Protein AF-A0A7W0G696-F1 (afdb_monomer_lite)

Structure (mmCIF, N/CA/C/O backbone):
data_AF-A0A7W0G696-F1
#
_entry.id   AF-A0A7W0G696-F1
#
loop_
_atom_site.group_PDB
_atom_site.id
_atom_site.type_symbol
_atom_site.label_atom_id
_atom_site.label_alt_id
_atom_site.label_comp_id
_atom_site.label_asym_id
_atom_site.label_entity_id
_atom_site.label_seq_id
_atom_site.pdbx_PDB_ins_code
_atom_site.Cartn_x
_atom_site.Cartn_y
_atom_site.Cartn_z
_atom_site.occupancy
_atom_site.B_iso_or_equiv
_atom_site.auth_seq_id
_atom_site.auth_comp_id
_atom_site.auth_asym_id
_atom_site.auth_atom_id
_atom_site.pdbx_PDB_model_num
ATOM 1 N N . MET A 1 1 ? 22.513 33.803 -60.069 1.00 38.81 1 MET A N 1
ATOM 2 C CA . MET A 1 1 ? 23.350 33.995 -58.870 1.00 38.81 1 MET A CA 1
ATOM 3 C C . MET A 1 1 ? 22.822 33.038 -57.823 1.00 38.81 1 MET A C 1
ATOM 5 O O . MET A 1 1 ? 21.685 33.206 -57.425 1.00 38.81 1 MET A O 1
ATOM 9 N N . GLU A 1 2 ? 23.448 31.963 -57.386 1.00 37.41 2 GLU A N 1
ATOM 10 C CA . GLU A 1 2 ? 24.731 31.287 -57.595 1.00 37.41 2 GLU A CA 1
ATOM 11 C C . GLU A 1 2 ? 24.414 29.900 -56.963 1.00 37.41 2 GLU A C 1
ATOM 13 O O . GLU A 1 2 ? 23.805 29.856 -55.898 1.00 37.41 2 GLU A O 1
ATOM 18 N N . SER A 1 3 ? 24.432 28.779 -57.697 1.00 30.75 3 SER A N 1
ATOM 19 C CA . SER A 1 3 ? 25.476 27.738 -57.577 1.00 30.75 3 SER A CA 1
ATOM 20 C C . SER A 1 3 ? 25.785 27.338 -56.105 1.00 30.75 3 SER A C 1
ATOM 22 O O . SER A 1 3 ? 26.104 28.190 -55.297 1.00 30.75 3 SER A O 1
ATOM 24 N N . SER A 1 4 ? 25.797 26.077 -55.647 1.00 31.86 4 SER A N 1
ATOM 25 C CA . SER A 1 4 ? 26.096 24.818 -56.336 1.00 31.86 4 SER A CA 1
ATOM 26 C C . SER A 1 4 ? 26.197 23.648 -55.321 1.00 31.86 4 SER A C 1
ATOM 28 O O . SER A 1 4 ? 26.891 23.778 -54.323 1.00 31.86 4 SER A O 1
ATOM 30 N N . ARG A 1 5 ? 25.603 22.491 -55.684 1.00 35.62 5 ARG A N 1
ATOM 31 C CA . ARG A 1 5 ? 26.122 21.089 -55.601 1.00 35.62 5 ARG A CA 1
ATOM 32 C C . ARG A 1 5 ? 26.373 20.453 -54.215 1.00 35.62 5 ARG A C 1
ATOM 34 O O . ARG A 1 5 ? 27.184 20.905 -53.428 1.00 35.62 5 ARG A O 1
ATOM 41 N N . ARG A 1 6 ? 25.628 19.386 -53.878 1.00 33.50 6 ARG A N 1
ATOM 42 C CA . ARG A 1 6 ? 25.915 17.940 -54.120 1.00 33.50 6 ARG A CA 1
ATOM 43 C C . ARG A 1 6 ? 27.211 17.432 -53.468 1.00 33.50 6 ARG A C 1
ATOM 45 O O . ARG A 1 6 ? 28.288 17.760 -53.940 1.00 33.50 6 ARG A O 1
ATOM 52 N N . SER A 1 7 ? 27.089 16.424 -52.601 1.00 31.09 7 SER A N 1
ATOM 53 C CA . SER A 1 7 ? 27.652 15.096 -52.906 1.00 31.09 7 SER A CA 1
ATOM 54 C C . SER A 1 7 ? 27.047 13.987 -52.033 1.00 31.09 7 SER A C 1
ATOM 56 O O . SER A 1 7 ? 27.054 14.010 -50.810 1.00 31.09 7 SER A O 1
ATOM 58 N N . THR A 1 8 ? 26.487 13.008 -52.731 1.00 33.72 8 THR A N 1
ATOM 59 C CA . THR A 1 8 ? 26.239 11.621 -52.335 1.00 33.72 8 THR A CA 1
ATOM 60 C C . THR A 1 8 ? 27.552 10.837 -52.245 1.00 33.72 8 THR A C 1
ATOM 62 O O . THR A 1 8 ? 28.337 10.928 -53.186 1.00 33.72 8 THR A O 1
ATOM 65 N N . SER A 1 9 ? 27.713 9.940 -51.263 1.00 29.89 9 SER A N 1
ATOM 66 C CA . SER A 1 9 ? 28.281 8.603 -51.532 1.00 29.89 9 SER A CA 1
ATOM 67 C C . SER A 1 9 ? 27.962 7.579 -50.433 1.00 29.89 9 SER A C 1
ATOM 69 O O . SER A 1 9 ? 28.463 7.632 -49.315 1.00 29.89 9 SER A O 1
ATOM 71 N N . THR A 1 10 ? 27.164 6.592 -50.819 1.00 29.52 10 THR A N 1
ATOM 72 C CA . THR A 1 10 ? 27.141 5.208 -50.328 1.00 29.52 10 THR A CA 1
ATOM 73 C C . THR A 1 10 ? 28.521 4.533 -50.385 1.00 29.52 10 THR A C 1
ATOM 75 O O . THR A 1 10 ? 29.166 4.674 -51.423 1.00 29.52 10 THR A O 1
ATOM 78 N N . ARG A 1 11 ? 28.896 3.699 -49.390 1.00 27.95 11 ARG A N 1
ATOM 79 C CA . ARG A 1 11 ? 29.226 2.250 -49.546 1.00 27.95 11 ARG A CA 1
ATOM 80 C C . ARG A 1 11 ? 29.950 1.603 -48.338 1.00 27.95 11 ARG A C 1
ATOM 82 O O . ARG A 1 11 ? 31.043 1.999 -47.967 1.00 27.95 11 ARG A O 1
ATOM 89 N N . THR A 1 12 ? 29.334 0.524 -47.839 1.00 26.94 12 THR A N 1
ATOM 90 C CA . THR A 1 12 ? 29.890 -0.815 -47.508 1.00 26.94 12 THR A CA 1
ATOM 91 C C . THR A 1 12 ? 31.182 -1.000 -46.686 1.00 26.94 12 THR A C 1
ATOM 93 O O . THR A 1 12 ? 32.283 -0.767 -47.167 1.00 26.94 12 THR A O 1
ATOM 96 N N . ALA A 1 13 ? 30.993 -1.652 -45.529 1.00 31.16 13 ALA A N 1
ATOM 97 C CA . ALA A 1 13 ? 31.665 -2.862 -45.016 1.00 31.16 13 ALA A CA 1
ATOM 98 C C . ALA A 1 13 ? 33.199 -3.038 -45.136 1.00 31.16 13 ALA A C 1
ATOM 100 O O . ALA A 1 13 ? 33.720 -3.319 -46.212 1.00 31.16 13 ALA A O 1
ATOM 101 N N . ARG A 1 14 ? 33.874 -3.087 -43.972 1.00 27.45 14 ARG A N 1
ATOM 102 C CA . ARG A 1 14 ? 35.013 -3.976 -43.612 1.00 27.45 14 ARG A CA 1
ATOM 103 C C . ARG A 1 14 ? 35.384 -3.730 -42.140 1.00 27.45 14 ARG A C 1
ATOM 105 O O . ARG A 1 14 ? 35.846 -2.659 -41.787 1.00 27.45 14 ARG A O 1
ATOM 112 N N . SER A 1 15 ? 35.012 -4.607 -41.210 1.00 30.23 15 SER A N 1
ATOM 113 C CA . SER A 1 15 ? 35.845 -5.703 -40.680 1.00 30.23 15 SER A CA 1
ATOM 114 C C . SER A 1 15 ? 37.272 -5.302 -40.243 1.00 30.23 15 SER A C 1
ATOM 116 O O . SER A 1 15 ? 38.223 -5.417 -41.018 1.00 30.23 15 SER A O 1
ATOM 118 N N . GLN A 1 16 ? 37.441 -4.961 -38.965 1.00 34.03 16 GLN A N 1
ATOM 119 C CA . GLN A 1 16 ? 38.706 -5.063 -38.222 1.00 34.03 16 GLN A CA 1
ATOM 120 C C . GLN A 1 16 ? 38.379 -5.745 -36.882 1.00 34.03 16 GLN A C 1
ATOM 122 O O . GLN A 1 16 ? 37.739 -5.169 -36.019 1.00 34.03 16 GLN A O 1
ATOM 127 N N . ARG A 1 17 ? 38.472 -7.079 -36.813 1.00 26.44 17 ARG A N 1
ATOM 128 C CA . ARG A 1 17 ? 39.596 -7.830 -36.217 1.00 26.44 17 ARG A CA 1
ATOM 129 C C . ARG A 1 17 ? 39.994 -7.350 -34.811 1.00 26.44 17 ARG A C 1
ATOM 131 O O . ARG A 1 17 ? 41.052 -6.762 -34.648 1.00 26.44 17 ARG A O 1
ATOM 138 N N . CYS A 1 18 ? 39.245 -7.783 -33.798 1.00 25.91 18 CYS A N 1
ATOM 139 C CA . CYS A 1 18 ? 39.835 -8.144 -32.507 1.00 25.91 18 CYS A CA 1
ATOM 140 C C . CYS A 1 18 ? 40.037 -9.662 -32.492 1.00 25.91 18 CYS A C 1
ATOM 142 O O . CYS A 1 18 ? 39.101 -10.440 -32.322 1.00 25.91 18 CYS A O 1
ATOM 144 N N . ARG A 1 19 ? 41.276 -10.090 -32.754 1.00 27.61 19 ARG A N 1
ATOM 145 C CA . ARG A 1 19 ? 41.724 -11.455 -32.468 1.00 27.61 19 ARG A CA 1
ATOM 146 C C . ARG A 1 19 ? 41.850 -11.571 -30.951 1.00 27.61 19 ARG A C 1
ATOM 148 O O . ARG A 1 19 ? 42.819 -11.056 -30.403 1.00 27.61 19 ARG A O 1
ATOM 155 N N . HIS A 1 20 ? 40.922 -12.247 -30.285 1.00 29.30 20 HIS A N 1
ATOM 156 C CA . HIS A 1 20 ? 41.193 -12.821 -28.970 1.00 29.30 20 HIS A CA 1
ATOM 157 C C . HIS A 1 20 ? 40.946 -14.322 -29.019 1.00 29.30 20 HIS A C 1
ATOM 159 O O . HIS A 1 20 ? 39.848 -14.819 -29.258 1.00 29.30 20 HIS A O 1
ATOM 165 N N . ASP A 1 21 ? 42.082 -14.998 -28.924 1.00 27.08 21 ASP A N 1
ATOM 166 C CA . ASP A 1 21 ? 42.314 -16.417 -29.054 1.00 27.08 21 ASP A CA 1
ATOM 167 C C . ASP A 1 21 ? 41.528 -17.159 -27.969 1.00 27.08 21 ASP A C 1
ATOM 169 O O . ASP A 1 21 ? 41.711 -16.933 -26.771 1.00 27.08 21 ASP A O 1
ATOM 173 N N . ARG A 1 22 ? 40.657 -18.077 -28.392 1.00 32.62 22 ARG A N 1
ATOM 174 C CA . ARG A 1 22 ? 40.096 -19.101 -27.514 1.00 32.62 22 ARG A CA 1
ATOM 175 C C . ARG A 1 22 ? 41.236 -20.017 -27.091 1.00 32.62 22 ARG A C 1
ATOM 177 O O . ARG A 1 22 ? 41.623 -20.900 -27.851 1.00 32.62 22 ARG A O 1
ATOM 184 N N . ARG A 1 23 ? 41.746 -19.857 -25.872 1.00 26.72 23 ARG A N 1
ATOM 185 C CA . ARG A 1 23 ? 42.549 -20.897 -25.220 1.00 26.72 23 ARG A CA 1
ATOM 186 C C . ARG A 1 23 ? 42.096 -21.095 -23.783 1.00 26.72 23 ARG A C 1
ATOM 188 O O . ARG A 1 23 ? 42.487 -20.376 -22.871 1.00 26.72 23 ARG A O 1
ATOM 195 N N . PHE A 1 24 ? 41.268 -22.127 -23.639 1.00 27.22 24 PHE A N 1
ATOM 196 C CA . PHE A 1 24 ? 41.158 -22.972 -22.459 1.00 27.22 24 PHE A CA 1
ATOM 197 C C . PHE A 1 24 ? 42.517 -23.095 -21.751 1.00 27.22 24 PHE A C 1
ATOM 199 O O . PHE A 1 24 ? 43.479 -23.592 -22.337 1.00 27.22 24 PHE A O 1
ATOM 206 N N . ARG A 1 25 ? 42.591 -22.679 -20.485 1.00 26.53 25 ARG A N 1
ATOM 207 C CA . ARG A 1 25 ? 43.639 -23.126 -19.563 1.00 26.53 25 ARG A CA 1
ATOM 208 C C . ARG A 1 25 ? 43.043 -24.191 -18.654 1.00 26.53 25 ARG A C 1
ATOM 210 O O . ARG A 1 25 ? 42.496 -23.900 -17.600 1.00 26.53 25 ARG A O 1
ATOM 217 N N . THR A 1 26 ? 43.131 -25.430 -19.118 1.00 31.53 26 THR A N 1
ATOM 218 C CA . THR A 1 26 ? 43.021 -26.632 -18.295 1.00 31.53 26 THR A CA 1
ATOM 219 C C . THR A 1 26 ? 44.266 -26.772 -17.421 1.00 31.53 26 THR A C 1
ATOM 221 O O . THR A 1 26 ? 45.387 -26.561 -17.891 1.00 31.53 26 THR A O 1
ATOM 224 N N . CYS A 1 27 ? 44.052 -27.144 -16.159 1.00 27.72 27 CYS A N 1
ATOM 225 C CA . CYS A 1 27 ? 45.079 -27.505 -15.185 1.00 27.72 27 CYS A CA 1
ATOM 226 C C . CYS A 1 27 ? 46.023 -28.593 -15.741 1.00 27.72 27 CYS A C 1
ATOM 228 O O . CYS A 1 27 ? 45.538 -29.569 -16.319 1.00 27.72 27 CYS A O 1
ATOM 230 N N . PRO A 1 28 ? 47.354 -28.474 -15.581 1.00 29.45 28 PRO A N 1
ATOM 231 C CA . PRO A 1 28 ? 48.278 -29.481 -16.076 1.00 29.45 28 PRO A CA 1
ATOM 232 C C . PRO A 1 28 ? 48.481 -30.615 -15.060 1.00 29.45 28 PRO A C 1
ATOM 234 O O . PRO A 1 28 ? 48.865 -30.375 -13.920 1.00 29.45 28 PRO A O 1
ATOM 237 N N . GLY A 1 29 ? 48.340 -31.854 -15.540 1.00 26.89 29 GLY A N 1
ATOM 238 C CA . GLY A 1 29 ? 49.214 -32.955 -15.126 1.00 26.89 29 GLY A CA 1
ATOM 239 C C . GLY A 1 29 ? 48.556 -34.164 -14.461 1.00 26.89 29 GLY A C 1
ATOM 240 O O . GLY A 1 29 ? 48.551 -34.274 -13.243 1.00 26.89 29 GLY A O 1
ATOM 241 N N . SER A 1 30 ? 48.130 -35.153 -15.252 1.00 29.08 30 SER A N 1
ATOM 242 C CA . SER A 1 30 ? 48.755 -36.496 -15.297 1.00 29.08 30 SER A CA 1
ATOM 243 C C . SER A 1 30 ? 47.949 -37.457 -16.192 1.00 29.08 30 SER A C 1
ATOM 245 O O . SER A 1 30 ? 46.735 -37.358 -16.320 1.00 29.08 30 SER A O 1
ATOM 247 N N . LYS A 1 31 ? 48.682 -38.302 -16.924 1.00 31.12 31 LYS A N 1
ATOM 248 C CA . LYS A 1 31 ? 48.305 -39.029 -18.154 1.00 31.12 31 LYS A CA 1
ATOM 249 C C . LYS A 1 31 ? 47.334 -40.208 -17.921 1.00 31.12 31 LYS A C 1
ATOM 251 O O . LYS A 1 31 ? 47.408 -40.818 -16.859 1.00 31.12 31 LYS A O 1
ATOM 256 N N . PRO A 1 32 ? 46.543 -40.634 -18.930 1.00 29.95 32 PRO A N 1
ATOM 257 C CA . PRO A 1 32 ? 45.802 -41.892 -18.886 1.00 29.95 32 PRO A CA 1
ATOM 258 C C . PRO A 1 32 ? 46.624 -43.049 -19.484 1.00 29.95 32 PRO A C 1
ATOM 260 O O . PRO A 1 32 ? 47.151 -42.945 -20.592 1.00 29.95 32 PRO A O 1
ATOM 263 N N . GLY A 1 33 ? 46.720 -44.157 -18.749 1.00 27.89 33 GLY A N 1
ATOM 264 C CA . GLY A 1 33 ? 47.196 -45.450 -19.244 1.00 27.89 33 GLY A CA 1
ATOM 265 C C . GLY A 1 33 ? 46.029 -46.431 -19.344 1.00 27.89 33 GLY A C 1
ATOM 266 O O . GLY A 1 33 ? 45.279 -46.597 -18.386 1.00 27.89 33 GLY A O 1
ATOM 267 N N . HIS A 1 34 ? 45.868 -47.049 -20.513 1.00 28.61 34 HIS A N 1
ATOM 268 C CA . HIS A 1 34 ? 44.907 -48.119 -20.779 1.00 28.61 34 HIS A CA 1
ATOM 269 C C . HIS A 1 34 ? 45.248 -49.402 -20.001 1.00 28.61 34 HIS A C 1
ATOM 271 O O . HIS A 1 34 ? 46.408 -49.801 -19.947 1.00 28.61 34 HIS A O 1
ATOM 277 N N . GLY A 1 35 ? 44.227 -50.089 -19.482 1.00 27.61 35 GLY A N 1
ATOM 278 C CA . GLY A 1 35 ? 44.335 -51.435 -18.916 1.00 27.61 35 GLY A CA 1
ATOM 279 C C . GLY A 1 35 ? 42.954 -52.011 -18.597 1.00 27.61 35 GLY A C 1
ATOM 280 O O . GLY A 1 35 ? 42.129 -51.356 -17.976 1.00 27.61 35 GLY A O 1
ATOM 281 N N . SER A 1 36 ? 42.691 -53.206 -19.104 1.00 26.86 36 SER A N 1
ATOM 282 C CA . SER A 1 36 ? 41.398 -53.871 -19.283 1.00 26.86 36 SER A CA 1
ATOM 283 C C . SER A 1 36 ? 40.850 -54.640 -18.068 1.00 26.86 36 SER A C 1
ATOM 285 O O . SER A 1 36 ? 41.619 -55.236 -17.328 1.00 26.86 36 SER A O 1
ATOM 287 N N . ALA A 1 37 ? 39.512 -54.714 -18.009 1.00 28.61 37 ALA A N 1
ATOM 288 C CA . ALA A 1 37 ? 38.627 -55.824 -17.595 1.00 28.61 37 ALA A CA 1
ATOM 289 C C . ALA A 1 37 ? 38.839 -56.591 -16.263 1.00 28.61 37 ALA A C 1
ATOM 291 O O . ALA A 1 37 ? 39.849 -57.251 -16.049 1.00 28.61 37 ALA A O 1
ATOM 292 N N . GLY A 1 38 ? 37.757 -56.670 -15.468 1.00 27.52 38 GLY A N 1
ATOM 293 C CA . GLY A 1 38 ? 37.499 -57.750 -14.499 1.00 27.52 38 GLY A CA 1
ATOM 294 C C . GLY A 1 38 ? 36.581 -57.340 -13.328 1.00 27.52 38 GLY A C 1
ATOM 295 O O . GLY A 1 38 ? 36.931 -56.398 -12.622 1.00 27.52 38 GLY A O 1
ATOM 296 N N . PRO A 1 39 ? 35.430 -58.004 -13.073 1.00 43.31 39 PRO A N 1
ATOM 297 C CA . PRO A 1 39 ? 34.527 -57.660 -11.971 1.00 43.31 39 PRO A CA 1
ATOM 298 C C . PRO A 1 39 ? 34.673 -58.638 -10.794 1.00 43.31 39 PRO A C 1
ATOM 300 O O . PRO A 1 39 ? 34.576 -59.843 -11.005 1.00 43.31 39 PRO A O 1
ATOM 303 N N . VAL A 1 40 ? 34.812 -58.166 -9.546 1.00 29.83 40 VAL A N 1
ATOM 304 C CA . VAL A 1 40 ? 34.641 -59.044 -8.369 1.00 29.83 40 VAL A CA 1
ATOM 305 C C . VAL A 1 40 ? 33.990 -58.317 -7.185 1.00 29.83 40 VAL A C 1
ATOM 307 O O . VAL A 1 40 ? 34.567 -57.435 -6.563 1.00 29.83 40 VAL A O 1
ATOM 310 N N . ARG A 1 41 ? 32.747 -58.747 -6.943 1.00 29.41 41 ARG A N 1
ATOM 311 C CA . ARG A 1 41 ? 31.990 -58.965 -5.697 1.00 29.41 41 ARG A CA 1
ATOM 312 C C . ARG A 1 41 ? 32.467 -58.361 -4.363 1.00 29.41 41 ARG A C 1
ATOM 314 O O . ARG A 1 41 ? 33.583 -58.555 -3.901 1.00 29.41 41 ARG A O 1
ATOM 321 N N . THR A 1 42 ? 31.467 -57.791 -3.692 1.00 40.91 42 THR A N 1
ATOM 322 C CA . THR A 1 42 ? 31.300 -57.623 -2.244 1.00 40.91 42 THR A CA 1
ATOM 323 C C . THR A 1 42 ? 31.647 -58.879 -1.443 1.00 40.91 42 THR A C 1
ATOM 325 O O . THR A 1 42 ? 31.151 -59.948 -1.790 1.00 40.91 42 THR A O 1
ATOM 328 N N . ASP A 1 43 ? 32.340 -58.730 -0.309 1.00 30.20 43 ASP A N 1
ATOM 329 C CA . ASP A 1 43 ? 31.894 -59.407 0.912 1.00 30.20 43 ASP A CA 1
ATOM 330 C C . ASP A 1 43 ? 32.453 -58.813 2.212 1.00 30.20 43 ASP A C 1
ATOM 332 O O . ASP A 1 43 ? 33.641 -58.535 2.374 1.00 30.20 43 ASP A O 1
ATOM 336 N N . ASN A 1 44 ? 31.529 -58.649 3.155 1.00 40.31 44 ASN A N 1
ATOM 337 C CA . ASN A 1 44 ? 31.745 -58.339 4.559 1.00 40.31 44 ASN A CA 1
ATOM 338 C C . ASN A 1 44 ? 32.043 -59.648 5.298 1.00 40.31 44 ASN A C 1
ATOM 340 O O . ASN A 1 44 ? 31.124 -60.448 5.453 1.00 40.31 44 ASN A O 1
ATOM 344 N N . ARG A 1 45 ? 33.235 -59.827 5.879 1.00 31.62 45 ARG A N 1
ATOM 345 C CA . ARG A 1 45 ? 33.370 -60.393 7.237 1.00 31.62 45 ARG A CA 1
ATOM 346 C C . ARG A 1 45 ? 34.812 -60.517 7.702 1.00 31.62 45 ARG A C 1
ATOM 348 O O . ARG A 1 45 ? 35.702 -60.916 6.969 1.00 31.62 45 ARG A O 1
ATOM 355 N N . SER A 1 46 ? 34.918 -60.334 9.017 1.00 33.03 46 SER A N 1
ATOM 356 C CA . SER A 1 46 ? 35.915 -60.891 9.930 1.00 33.03 46 SER A CA 1
ATOM 357 C C . SER A 1 46 ? 37.357 -60.449 9.737 1.00 33.03 46 SER A C 1
ATOM 359 O O . SER A 1 46 ? 38.019 -60.881 8.812 1.00 33.03 46 SER A O 1
ATOM 361 N N . LEU A 1 47 ? 37.868 -59.728 10.736 1.00 36.41 47 LEU A N 1
ATOM 362 C CA . LEU A 1 47 ? 39.009 -60.192 11.526 1.00 36.41 47 LEU A CA 1
ATOM 363 C C . LEU A 1 47 ? 38.973 -59.490 12.894 1.00 36.41 47 LEU A C 1
ATOM 365 O O . LEU A 1 47 ? 39.281 -58.311 13.046 1.00 36.41 47 LEU A O 1
ATOM 369 N N . ARG A 1 48 ? 38.520 -60.246 13.899 1.00 34.84 48 ARG A N 1
ATOM 370 C CA . ARG A 1 48 ? 38.733 -59.964 15.321 1.00 34.84 48 ARG A CA 1
ATOM 371 C C . ARG A 1 48 ? 40.154 -60.407 15.668 1.00 34.84 48 ARG A C 1
ATOM 373 O O . ARG A 1 48 ? 40.444 -61.583 15.485 1.00 34.84 48 ARG A O 1
ATOM 380 N N . ALA A 1 49 ? 40.972 -59.535 16.256 1.00 34.41 49 ALA A N 1
ATOM 381 C CA . ALA A 1 49 ? 42.049 -59.948 17.159 1.00 34.41 49 ALA A CA 1
ATOM 382 C C . ALA A 1 49 ? 42.581 -58.772 18.001 1.00 34.41 49 ALA A C 1
ATOM 384 O O . ALA A 1 49 ? 43.033 -57.766 17.467 1.00 34.41 49 ALA A O 1
ATOM 385 N N . GLY A 1 50 ? 42.596 -58.956 19.326 1.00 31.97 50 GLY A N 1
ATOM 386 C CA . GLY A 1 50 ? 43.751 -58.567 20.145 1.00 31.97 50 GLY A CA 1
ATOM 387 C C . GLY A 1 50 ? 43.789 -57.163 20.750 1.00 31.97 50 GLY A C 1
ATOM 388 O O . GLY A 1 50 ? 44.596 -56.327 20.364 1.00 31.97 50 GLY A O 1
ATOM 389 N N . ILE A 1 51 ? 43.012 -56.950 21.811 1.00 37.31 51 ILE A N 1
ATOM 390 C CA . ILE A 1 51 ? 43.177 -55.840 22.757 1.00 37.31 51 ILE A CA 1
ATOM 391 C C . ILE A 1 51 ? 44.483 -56.021 23.559 1.00 37.31 51 ILE A C 1
ATOM 393 O O . ILE A 1 51 ? 44.635 -57.002 24.283 1.00 37.31 51 ILE A O 1
ATOM 397 N N . ARG A 1 52 ? 45.370 -55.015 23.548 1.00 36.41 52 ARG A N 1
ATOM 398 C CA . ARG A 1 52 ? 46.200 -54.654 24.715 1.00 36.41 52 ARG A CA 1
ATOM 399 C C . ARG A 1 52 ? 46.111 -53.147 24.946 1.00 36.41 52 ARG A C 1
ATOM 401 O O . ARG A 1 52 ? 46.795 -52.346 24.315 1.00 36.41 52 ARG A O 1
ATOM 408 N N . ALA A 1 53 ? 45.217 -52.771 25.856 1.00 37.22 53 ALA A N 1
ATOM 409 C CA . ALA A 1 53 ? 44.957 -51.398 26.254 1.00 37.22 53 ALA A CA 1
ATOM 410 C C . ALA A 1 53 ? 46.160 -50.798 27.003 1.00 37.22 53 ALA A C 1
ATOM 412 O O . ALA A 1 53 ? 46.345 -51.024 28.197 1.00 37.22 53 ALA A O 1
ATOM 413 N N . ARG A 1 54 ? 46.959 -49.966 26.327 1.00 41.00 54 ARG A N 1
ATOM 414 C CA . ARG A 1 54 ? 47.772 -48.963 27.027 1.00 41.00 54 ARG A CA 1
ATOM 415 C C . ARG A 1 54 ? 46.835 -47.829 27.435 1.00 41.00 54 ARG A C 1
ATOM 417 O O . ARG A 1 54 ? 46.365 -47.082 26.580 1.00 41.00 54 ARG A O 1
ATOM 424 N N . ARG A 1 55 ? 46.547 -47.713 28.737 1.00 42.59 55 ARG A N 1
ATOM 425 C CA . ARG A 1 55 ? 45.810 -46.585 29.333 1.00 42.59 55 ARG A CA 1
ATOM 426 C C . ARG A 1 55 ? 46.566 -45.278 29.059 1.00 42.59 55 ARG A C 1
ATOM 428 O O . ARG A 1 55 ? 47.381 -44.842 29.867 1.00 42.59 55 ARG A O 1
ATOM 435 N N . ARG A 1 56 ? 46.297 -44.631 27.922 1.00 44.75 56 ARG A N 1
ATOM 436 C CA . ARG A 1 56 ? 46.606 -43.210 27.748 1.00 44.75 56 ARG A CA 1
ATOM 437 C C . ARG A 1 56 ? 45.620 -42.446 28.623 1.00 44.75 56 ARG A C 1
ATOM 439 O O . ARG A 1 56 ? 44.422 -42.446 28.352 1.00 44.75 56 ARG A O 1
ATOM 446 N N . ARG A 1 57 ? 46.126 -41.853 29.708 1.00 39.78 57 ARG A N 1
ATOM 447 C CA . ARG A 1 57 ? 45.382 -40.895 30.530 1.00 39.78 57 ARG A CA 1
ATOM 448 C C . ARG A 1 57 ? 44.834 -39.822 29.585 1.00 39.78 57 ARG A C 1
ATOM 450 O O . ARG A 1 57 ? 45.618 -39.086 28.986 1.00 39.78 57 ARG A O 1
ATOM 457 N N . ARG A 1 58 ? 43.510 -39.780 29.399 1.00 43.41 58 ARG A N 1
ATOM 458 C CA . ARG A 1 58 ? 42.844 -38.665 28.721 1.00 43.41 58 ARG A CA 1
ATOM 459 C C . ARG A 1 58 ? 43.169 -37.423 29.543 1.00 43.41 58 ARG A C 1
ATOM 461 O O . ARG A 1 58 ? 42.726 -37.316 30.681 1.00 43.41 58 ARG A O 1
ATOM 468 N N . ARG A 1 59 ? 43.996 -36.531 28.997 1.00 43.91 59 ARG A N 1
ATOM 469 C CA . ARG A 1 59 ? 44.088 -35.160 29.495 1.00 43.91 59 ARG A CA 1
ATOM 470 C C . ARG A 1 59 ? 42.708 -34.555 29.263 1.00 43.91 59 ARG A C 1
ATOM 472 O O . ARG A 1 59 ? 42.308 -34.375 28.118 1.00 43.91 59 ARG A O 1
ATOM 479 N N . THR A 1 60 ? 41.955 -34.362 30.334 1.00 46.72 60 THR A N 1
ATOM 480 C CA . THR A 1 60 ? 40.729 -33.571 30.318 1.00 46.72 60 THR A CA 1
ATOM 481 C C . THR A 1 60 ? 41.114 -32.157 29.907 1.00 46.72 60 THR A C 1
ATOM 483 O O . THR A 1 60 ? 41.934 -31.526 30.574 1.00 46.72 60 THR A O 1
ATOM 486 N N . CYS A 1 61 ? 40.582 -31.688 28.780 1.00 42.62 61 CYS A N 1
ATOM 487 C CA . CYS A 1 61 ? 40.623 -30.275 28.430 1.00 42.62 61 CYS A CA 1
ATOM 488 C C . CYS A 1 61 ? 39.971 -29.502 29.590 1.00 42.62 61 CYS A C 1
ATOM 490 O O . CYS A 1 61 ? 38.844 -29.841 29.960 1.00 42.62 61 CYS A O 1
ATOM 492 N N . PRO A 1 62 ? 40.654 -28.533 30.216 1.00 40.88 62 PRO A N 1
ATOM 493 C CA . PRO A 1 62 ? 40.020 -27.704 31.226 1.00 40.88 62 PRO A CA 1
ATOM 494 C C . PRO A 1 62 ? 39.025 -26.781 30.510 1.00 40.88 62 PRO A C 1
ATOM 496 O O . PRO A 1 62 ? 39.424 -26.035 29.619 1.00 40.88 62 PRO A O 1
ATOM 499 N N . GLY A 1 63 ? 37.739 -26.870 30.863 1.00 43.75 63 GLY A N 1
ATOM 500 C CA . GLY A 1 63 ? 36.714 -25.924 30.400 1.00 43.75 63 GLY A CA 1
ATOM 501 C C . GLY A 1 63 ? 35.596 -26.479 29.511 1.00 43.75 63 GLY A C 1
ATOM 502 O O . GLY A 1 63 ? 35.111 -25.756 28.650 1.00 43.75 63 GLY A O 1
ATOM 503 N N . PHE A 1 64 ? 35.163 -27.729 29.698 1.00 42.72 64 PHE A N 1
ATOM 504 C CA . PHE A 1 64 ? 33.896 -28.201 29.124 1.00 42.72 64 PHE A CA 1
ATOM 505 C C . PHE A 1 64 ? 32.958 -28.648 30.247 1.00 42.72 64 PHE A C 1
ATOM 507 O O . PHE A 1 64 ? 32.945 -29.819 30.630 1.00 42.72 64 PHE A O 1
ATOM 514 N N . ASP A 1 65 ? 32.211 -27.692 30.802 1.00 48.69 65 ASP A N 1
ATOM 515 C CA . ASP A 1 65 ? 31.088 -27.982 31.691 1.00 48.69 65 ASP A CA 1
ATOM 516 C C . ASP A 1 65 ? 29.939 -28.586 30.867 1.00 48.69 65 ASP A C 1
ATOM 518 O O . ASP A 1 65 ? 29.444 -27.932 29.945 1.00 48.69 65 ASP A O 1
ATOM 522 N N . PRO A 1 66 ? 29.434 -29.789 31.196 1.00 48.19 66 PRO A N 1
ATOM 523 C CA . PRO A 1 66 ? 28.302 -30.401 30.492 1.00 48.19 66 PRO A CA 1
ATOM 524 C C . PRO A 1 66 ? 26.960 -29.664 30.690 1.00 48.19 66 PRO A C 1
ATOM 526 O O . PRO A 1 66 ? 25.923 -30.157 30.255 1.00 48.19 66 PRO A O 1
ATOM 529 N N . GLY A 1 67 ? 26.955 -28.521 31.387 1.00 46.53 67 GLY A N 1
ATOM 530 C CA . GLY A 1 67 ? 25.760 -27.864 31.924 1.00 46.53 67 GLY A CA 1
ATOM 531 C C . GLY A 1 67 ? 25.355 -26.536 31.275 1.00 46.53 67 GLY A C 1
ATOM 532 O O . GLY A 1 67 ? 24.448 -25.889 31.791 1.00 46.53 67 GLY A O 1
ATOM 533 N N . HIS A 1 68 ? 25.990 -26.101 30.182 1.00 47.75 68 HIS A N 1
ATOM 534 C CA . HIS A 1 68 ? 25.677 -24.811 29.543 1.00 47.75 68 HIS A CA 1
ATOM 535 C C . HIS A 1 68 ? 25.575 -24.924 28.013 1.00 47.75 68 HIS A C 1
ATOM 537 O O . HIS A 1 68 ? 26.321 -24.312 27.256 1.00 47.75 68 HIS A O 1
ATOM 543 N N . GLY A 1 69 ? 24.621 -25.726 27.536 1.00 45.06 69 GLY A N 1
ATOM 544 C CA . GLY A 1 69 ? 24.103 -25.546 26.177 1.00 45.06 69 GLY A CA 1
ATOM 545 C C . GLY A 1 69 ? 23.261 -24.262 26.110 1.00 45.06 69 GLY A C 1
ATOM 546 O O . GLY A 1 69 ? 22.617 -23.928 27.111 1.00 45.06 69 GLY A O 1
ATOM 547 N N . PRO A 1 70 ? 23.224 -23.532 24.977 1.00 47.41 70 PRO A N 1
ATOM 548 C CA . PRO A 1 70 ? 22.318 -22.401 24.829 1.00 47.41 70 PRO A CA 1
ATOM 549 C C . PRO A 1 70 ? 20.896 -22.929 25.010 1.00 47.41 70 PRO A C 1
ATOM 551 O O . PRO A 1 70 ? 20.420 -23.761 24.233 1.00 47.41 70 PRO A O 1
ATOM 554 N N . ARG A 1 71 ? 20.241 -22.506 26.096 1.00 48.59 71 ARG A N 1
ATOM 555 C CA . ARG A 1 71 ? 18.854 -22.866 26.377 1.00 48.59 71 ARG A CA 1
ATOM 556 C C . ARG A 1 71 ? 18.027 -22.398 25.185 1.00 48.59 71 ARG A C 1
ATOM 558 O O . ARG A 1 71 ? 17.855 -21.198 24.999 1.00 48.59 71 ARG A O 1
ATOM 565 N N . ARG A 1 72 ? 17.517 -23.334 24.379 1.00 50.16 72 ARG A N 1
ATOM 566 C CA . ARG A 1 72 ? 16.391 -23.055 23.484 1.00 50.16 72 ARG A CA 1
ATOM 567 C C . ARG A 1 72 ? 15.260 -22.592 24.394 1.00 50.16 72 ARG A C 1
ATOM 569 O O . ARG A 1 72 ? 14.688 -23.401 25.120 1.00 50.16 72 ARG A O 1
ATOM 576 N N . GLN A 1 73 ? 15.043 -21.281 24.447 1.00 49.00 73 GLN A N 1
ATOM 577 C CA . GLN A 1 73 ? 13.924 -20.691 25.161 1.00 49.00 73 GLN A CA 1
ATOM 578 C C . GLN A 1 73 ? 12.657 -21.238 24.513 1.00 49.00 73 GLN A C 1
ATOM 580 O O . GLN A 1 73 ? 12.327 -20.910 23.376 1.00 49.00 73 GLN A O 1
ATOM 585 N N . PHE A 1 74 ? 11.990 -22.142 25.221 1.00 43.94 74 PHE A N 1
ATOM 586 C CA . PHE A 1 74 ? 10.603 -22.463 24.945 1.00 43.94 74 PHE A CA 1
ATOM 587 C C . PHE A 1 74 ? 9.809 -21.183 25.203 1.00 43.94 74 PHE A C 1
ATOM 589 O O . PHE A 1 74 ? 9.894 -20.622 26.296 1.00 43.94 74 PHE A O 1
ATOM 596 N N . VAL A 1 75 ? 9.129 -20.694 24.166 1.00 53.91 75 VAL A N 1
ATOM 597 C CA . VAL A 1 75 ? 8.301 -19.486 24.211 1.00 53.91 75 VAL A CA 1
ATOM 598 C C . VAL A 1 75 ? 7.315 -19.636 25.371 1.00 53.91 75 VAL A C 1
ATOM 600 O O . VAL A 1 75 ? 6.535 -20.586 25.415 1.00 53.91 75 VAL A O 1
ATOM 603 N N . SER A 1 76 ? 7.430 -18.744 26.352 1.00 51.69 76 SER A N 1
ATOM 604 C CA . SER A 1 76 ? 6.536 -18.629 27.503 1.00 51.69 76 SER A CA 1
ATOM 605 C C . SER A 1 76 ? 5.088 -18.463 27.043 1.00 51.69 76 SER A C 1
ATOM 607 O O . SER A 1 76 ? 4.862 -17.855 25.998 1.00 51.69 76 SER A O 1
ATOM 609 N N . ALA A 1 77 ? 4.139 -19.000 27.822 1.00 57.53 77 ALA A N 1
ATOM 610 C CA . ALA A 1 77 ? 2.694 -18.928 27.587 1.00 57.53 77 ALA A CA 1
ATOM 611 C C . ALA A 1 77 ? 2.295 -17.590 26.949 1.00 57.53 77 ALA A C 1
ATOM 613 O O . ALA A 1 77 ? 2.544 -16.530 27.523 1.00 57.53 77 ALA A O 1
ATOM 614 N N . ALA A 1 78 ? 1.773 -17.655 25.726 1.00 70.44 78 ALA A N 1
ATOM 615 C CA . ALA A 1 78 ? 1.487 -16.469 24.944 1.00 70.44 78 ALA A CA 1
ATOM 616 C C . ALA A 1 78 ? 0.362 -15.677 25.627 1.00 70.44 78 ALA A C 1
ATOM 618 O O . ALA A 1 78 ? -0.732 -16.196 25.829 1.00 70.44 78 ALA A O 1
ATOM 619 N N . GLU A 1 79 ? 0.665 -14.445 26.029 1.00 84.31 79 GLU A N 1
ATOM 620 C CA . GLU A 1 79 ? -0.307 -13.508 26.591 1.00 84.31 79 GLU A CA 1
ATOM 621 C C . GLU A 1 79 ? -1.325 -13.168 25.490 1.00 84.31 79 GLU A C 1
ATOM 623 O O . GLU A 1 79 ? -0.929 -12.731 24.404 1.00 84.31 79 GLU A O 1
ATOM 628 N N . THR A 1 80 ? -2.611 -13.430 25.732 1.00 89.00 80 THR A N 1
ATOM 629 C CA . THR A 1 80 ? -3.695 -13.045 24.820 1.00 89.00 80 THR A CA 1
ATOM 630 C C . THR A 1 80 ? -4.204 -11.650 25.160 1.00 89.00 80 THR A C 1
ATOM 632 O O . THR A 1 80 ? -4.052 -11.158 26.277 1.00 89.00 80 THR A O 1
ATOM 635 N N . VAL A 1 81 ? -4.745 -10.984 24.149 1.00 91.19 81 VAL A N 1
ATOM 636 C CA . VAL A 1 81 ? -5.222 -9.608 24.189 1.00 91.19 81 VAL A CA 1
ATOM 637 C C . VAL A 1 81 ? -6.602 -9.574 23.551 1.00 91.19 81 VAL A C 1
ATOM 639 O O . VAL A 1 81 ? -6.794 -10.148 22.476 1.00 91.19 81 VAL A O 1
ATOM 642 N N . THR A 1 82 ? -7.547 -8.889 24.197 1.00 92.19 82 THR A N 1
ATOM 643 C CA . THR A 1 82 ? -8.909 -8.734 23.677 1.00 92.19 82 THR A CA 1
ATOM 644 C C . THR A 1 82 ? -9.086 -7.336 23.101 1.00 92.19 82 THR A C 1
ATOM 646 O O . THR A 1 82 ? -8.850 -6.338 23.779 1.00 92.19 82 THR A O 1
ATOM 649 N N . LEU A 1 83 ? -9.539 -7.250 21.854 1.00 93.19 83 LEU A N 1
ATOM 650 C CA . LEU A 1 83 ? -9.867 -5.989 21.192 1.00 93.19 83 LEU A CA 1
ATOM 651 C C . LEU A 1 83 ? -11.226 -6.079 20.499 1.00 93.19 83 LEU A C 1
ATOM 653 O O . LEU A 1 83 ? -11.754 -7.165 20.277 1.00 93.19 83 LEU A O 1
ATOM 657 N N . THR A 1 84 ? -11.790 -4.932 20.134 1.00 94.44 84 THR A N 1
ATOM 658 C CA . THR A 1 84 ? -13.050 -4.847 19.393 1.00 94.44 84 THR A CA 1
ATOM 659 C C . THR A 1 84 ? -12.807 -4.206 18.031 1.00 94.44 84 THR A C 1
ATOM 661 O O . THR A 1 84 ? -12.355 -3.067 17.960 1.00 94.44 84 THR A O 1
ATOM 664 N N . ILE A 1 85 ? -13.122 -4.917 16.946 1.00 93.50 85 ILE A N 1
ATOM 665 C CA . ILE A 1 85 ? -13.067 -4.395 15.571 1.00 93.50 85 ILE A CA 1
ATOM 666 C C . ILE A 1 85 ? -14.490 -4.378 15.016 1.00 93.50 85 ILE A C 1
ATOM 668 O O . ILE A 1 85 ? -15.143 -5.419 14.982 1.00 93.50 85 ILE A O 1
ATOM 672 N N . ASP A 1 86 ? -14.983 -3.212 14.596 1.00 90.62 86 ASP A N 1
ATOM 673 C CA . ASP A 1 86 ? -16.329 -3.045 14.020 1.00 90.62 86 ASP A CA 1
ATOM 674 C C . ASP A 1 86 ? -17.454 -3.636 14.896 1.00 90.62 86 ASP A C 1
ATOM 676 O O . ASP A 1 86 ? -18.409 -4.246 14.414 1.00 90.62 86 ASP A O 1
ATOM 680 N N . GLY A 1 87 ? -17.313 -3.500 16.219 1.00 87.62 87 GLY A N 1
ATOM 681 C CA . GLY A 1 87 ? -18.251 -4.045 17.207 1.00 87.62 87 GLY A CA 1
ATOM 682 C C . GLY A 1 87 ? -18.110 -5.549 17.478 1.00 87.62 87 GLY A C 1
ATOM 683 O O . GLY A 1 87 ? -18.855 -6.087 18.295 1.00 87.62 87 GLY A O 1
ATOM 684 N N . ARG A 1 88 ? -17.160 -6.244 16.837 1.00 90.00 88 ARG A N 1
ATOM 685 C CA . ARG A 1 88 ? -16.849 -7.657 17.101 1.00 90.00 88 ARG A CA 1
ATOM 686 C C . ARG A 1 88 ? -15.665 -7.775 18.050 1.00 90.00 88 ARG A C 1
ATOM 688 O O . ARG A 1 88 ? -14.589 -7.264 17.751 1.00 90.00 88 ARG A O 1
ATOM 695 N N . ALA A 1 89 ? -15.852 -8.480 19.162 1.00 91.88 89 ALA A N 1
ATOM 696 C CA . ALA A 1 89 ? -14.759 -8.828 20.062 1.00 91.88 89 ALA A CA 1
ATOM 697 C C . ALA A 1 89 ? -13.881 -9.922 19.434 1.00 91.88 89 ALA A C 1
ATOM 699 O O . ALA A 1 89 ? -14.391 -10.936 18.953 1.00 91.88 89 ALA A O 1
ATOM 700 N N . VAL A 1 90 ? -12.569 -9.705 19.437 1.00 92.44 90 VAL A N 1
ATOM 701 C CA . VAL A 1 90 ? -11.556 -10.598 18.872 1.00 92.44 90 VAL A CA 1
ATOM 702 C C . VAL A 1 90 ? -10.459 -10.793 19.910 1.00 92.44 90 VAL A C 1
ATOM 704 O O . VAL A 1 90 ? -9.938 -9.824 20.463 1.00 92.44 90 VAL A O 1
ATOM 707 N N . GLU A 1 91 ? -10.101 -12.049 20.156 1.00 92.88 91 GLU A N 1
ATOM 708 C CA . GLU A 1 91 ? -8.992 -12.419 21.031 1.00 92.88 91 GLU A CA 1
ATOM 709 C C . GLU A 1 91 ? -7.817 -12.909 20.178 1.00 92.88 91 GLU A C 1
ATOM 711 O O . GLU A 1 91 ? -7.964 -13.822 19.362 1.00 92.88 91 GLU A O 1
ATOM 716 N N . VAL A 1 92 ? -6.649 -12.286 20.345 1.00 91.81 92 VAL A N 1
ATOM 717 C CA . VAL A 1 92 ? -5.420 -12.636 19.616 1.00 91.81 92 VAL A CA 1
ATOM 718 C C . VAL A 1 92 ? -4.208 -12.632 20.530 1.00 91.81 92 VAL A C 1
ATOM 720 O O . VAL A 1 92 ? -4.249 -12.152 21.660 1.00 91.81 92 VAL A O 1
ATOM 723 N N . LEU A 1 93 ? -3.097 -13.168 20.031 1.00 91.19 93 LEU A N 1
ATOM 724 C CA . LEU A 1 93 ? -1.826 -13.092 20.731 1.00 91.19 93 LEU A CA 1
ATOM 725 C C . LEU A 1 93 ? -1.334 -11.643 20.798 1.00 91.19 93 LEU A C 1
ATOM 727 O O . LEU A 1 93 ? -1.442 -10.866 19.845 1.00 91.19 93 LEU A O 1
ATOM 731 N N . LYS A 1 94 ? -0.728 -11.290 21.929 1.00 89.94 94 LYS A N 1
ATOM 732 C CA . LYS A 1 94 ? -0.086 -9.993 22.105 1.00 89.94 94 LYS A CA 1
ATOM 733 C C . LYS A 1 94 ? 0.992 -9.781 21.044 1.00 89.94 94 LYS A C 1
ATOM 735 O O . LYS A 1 94 ? 1.887 -10.607 20.871 1.00 89.94 94 LYS A O 1
ATOM 740 N N . GLY A 1 95 ? 0.922 -8.640 20.364 1.00 86.62 95 GLY A N 1
ATOM 741 C CA . GLY A 1 95 ? 1.878 -8.259 19.324 1.00 86.62 95 GLY A CA 1
ATOM 742 C C . GLY A 1 95 ? 1.486 -8.661 17.900 1.00 86.62 95 GLY A C 1
ATOM 743 O O . GLY A 1 95 ? 2.191 -8.267 16.974 1.00 86.62 95 GLY A O 1
ATOM 744 N N . THR A 1 96 ? 0.370 -9.369 17.696 1.00 90.12 96 THR A N 1
ATOM 745 C CA . THR A 1 96 ? -0.187 -9.582 16.350 1.00 90.12 96 THR A CA 1
ATOM 746 C C . THR A 1 96 ? -0.580 -8.242 15.716 1.00 90.12 96 THR A C 1
ATOM 748 O O . THR A 1 96 ? -1.058 -7.330 16.399 1.00 90.12 96 THR A O 1
ATOM 751 N N . GLY A 1 97 ? -0.346 -8.094 14.409 1.00 92.19 97 GLY A N 1
ATOM 752 C CA . GLY A 1 97 ? -0.700 -6.878 13.678 1.00 92.19 97 GLY A CA 1
ATOM 753 C C . GLY A 1 97 ? -2.215 -6.711 13.552 1.00 92.19 97 GLY A C 1
ATOM 754 O O . GLY A 1 97 ? -2.960 -7.691 13.468 1.00 92.19 97 GLY A O 1
ATOM 755 N N . LEU A 1 98 ? -2.696 -5.469 13.495 1.00 92.94 98 LEU A N 1
ATOM 756 C CA . LEU A 1 98 ? -4.133 -5.197 13.407 1.00 92.94 98 LEU A CA 1
ATOM 757 C C . LEU A 1 98 ? -4.754 -5.710 12.096 1.00 92.94 98 LEU A C 1
ATOM 759 O O . LEU A 1 98 ? -5.878 -6.195 12.103 1.00 92.94 98 LEU A O 1
ATOM 763 N N . VAL A 1 99 ? -4.014 -5.660 10.982 1.00 92.69 99 VAL A N 1
ATOM 764 C CA . VAL A 1 99 ? -4.477 -6.183 9.679 1.00 92.69 99 VAL A CA 1
ATOM 765 C C . VAL A 1 99 ? -4.679 -7.698 9.723 1.00 92.69 99 VAL A C 1
ATOM 767 O O . VAL A 1 99 ? -5.691 -8.195 9.240 1.00 92.69 99 VAL A O 1
ATOM 770 N N . GLU A 1 100 ? -3.748 -8.430 10.335 1.00 92.12 100 GLU A N 1
ATOM 771 C CA . GLU A 1 100 ? -3.863 -9.883 10.511 1.00 92.12 100 GLU A CA 1
ATOM 772 C C . GLU A 1 100 ? -5.028 -10.217 11.446 1.00 92.12 100 GLU A C 1
ATOM 774 O O . GLU A 1 100 ? -5.848 -11.077 11.144 1.00 92.12 100 GLU A O 1
ATOM 779 N N . THR A 1 101 ? -5.146 -9.474 12.547 1.00 92.31 101 THR A N 1
ATOM 780 C CA . THR A 1 101 ? -6.233 -9.612 13.525 1.00 92.31 101 THR A CA 1
ATOM 781 C C . THR A 1 101 ? -7.608 -9.397 12.889 1.00 92.31 101 THR A C 1
ATOM 783 O O . THR A 1 101 ? -8.523 -10.189 13.109 1.00 92.31 101 THR A O 1
ATOM 786 N N . ALA A 1 102 ? -7.751 -8.366 12.052 1.00 92.44 102 ALA A N 1
ATOM 787 C CA . ALA A 1 102 ? -8.976 -8.111 11.303 1.00 92.44 102 ALA A CA 1
ATOM 788 C C . ALA A 1 102 ? -9.281 -9.251 10.319 1.00 92.44 102 ALA A C 1
ATOM 790 O O . ALA A 1 102 ? -10.412 -9.739 10.281 1.00 92.44 102 ALA A O 1
ATOM 791 N N . ALA A 1 103 ? -8.265 -9.749 9.604 1.00 91.81 103 ALA A N 1
ATOM 792 C CA . ALA A 1 103 ? -8.420 -10.877 8.690 1.00 91.81 103 ALA A CA 1
ATOM 793 C C . ALA A 1 103 ? -8.896 -12.152 9.413 1.00 91.81 103 ALA A C 1
ATOM 795 O O . ALA A 1 103 ? -9.776 -12.846 8.902 1.00 91.81 103 ALA A O 1
ATOM 796 N N . PHE A 1 104 ? -8.400 -12.429 10.628 1.00 89.44 104 PHE A N 1
ATOM 797 C CA . PHE A 1 104 ? -8.895 -13.535 11.462 1.00 89.44 104 PHE A CA 1
ATOM 798 C C . PHE A 1 104 ? -10.370 -13.374 11.858 1.00 89.44 1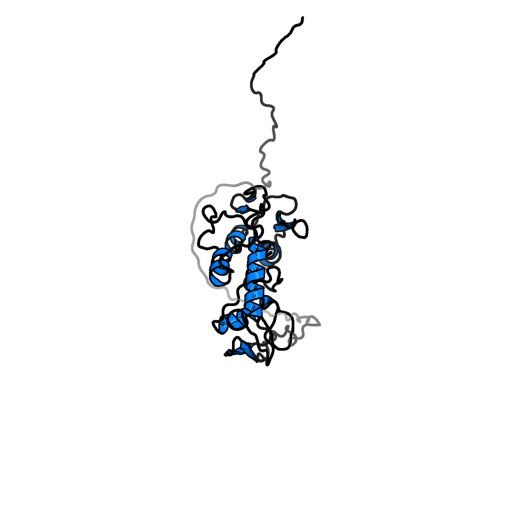04 PHE A C 1
ATOM 800 O O . PHE A 1 104 ? -11.091 -14.364 11.950 1.00 89.44 104 PHE A O 1
ATOM 807 N N . ALA A 1 105 ? -10.838 -12.139 12.042 1.00 89.31 105 ALA A N 1
ATOM 808 C CA . ALA A 1 105 ? -12.236 -11.821 12.338 1.00 89.31 105 ALA A CA 1
ATOM 809 C C . ALA A 1 105 ? -13.145 -11.770 11.090 1.00 89.31 105 ALA A C 1
ATOM 811 O O . ALA A 1 105 ? -14.339 -11.459 11.198 1.00 89.31 105 ALA A O 1
ATOM 812 N N . GLY A 1 106 ? -12.591 -12.047 9.903 1.00 89.62 106 GLY A N 1
ATOM 813 C CA . GLY A 1 106 ? -13.290 -11.940 8.622 1.00 89.62 106 GLY A CA 1
ATOM 814 C C . GLY A 1 106 ? -13.588 -10.497 8.202 1.00 89.62 106 GLY A C 1
ATOM 815 O O . GLY A 1 106 ? -14.512 -10.275 7.423 1.00 89.62 106 GLY A O 1
ATOM 816 N N . ILE A 1 107 ? -12.851 -9.524 8.742 1.00 91.44 107 ILE A N 1
ATOM 817 C CA . ILE A 1 107 ? -12.938 -8.104 8.391 1.00 91.44 107 ILE A CA 1
ATOM 818 C C . ILE A 1 107 ? -11.727 -7.763 7.522 1.00 91.44 107 ILE A C 1
ATOM 820 O O . ILE A 1 107 ? -10.578 -7.902 7.940 1.00 91.44 107 ILE A O 1
ATOM 824 N N . GLU A 1 108 ? -11.970 -7.317 6.295 1.00 89.88 108 GLU A N 1
ATOM 825 C CA . GLU A 1 108 ? -10.901 -6.970 5.362 1.00 89.88 108 GLU A CA 1
ATOM 826 C C . GLU A 1 108 ? -10.486 -5.504 5.544 1.00 89.88 108 GLU A C 1
ATOM 828 O O . GLU A 1 108 ? -11.293 -4.593 5.382 1.00 89.88 108 GLU A O 1
ATOM 833 N N . ILE A 1 109 ? -9.207 -5.268 5.855 1.00 93.44 109 ILE A N 1
ATOM 834 C CA . ILE A 1 109 ? -8.613 -3.926 5.838 1.00 93.44 109 ILE A CA 1
ATOM 835 C C . ILE A 1 109 ? -7.812 -3.777 4.538 1.00 93.44 109 ILE A C 1
ATOM 837 O O . ILE A 1 109 ? -6.871 -4.548 4.322 1.00 93.44 109 ILE A O 1
ATOM 841 N N . PRO A 1 110 ? -8.116 -2.784 3.684 1.00 93.62 110 PRO A N 1
ATOM 842 C CA . PRO A 1 110 ? -7.454 -2.645 2.394 1.00 93.62 110 PRO A CA 1
ATOM 843 C C . PRO A 1 110 ? -5.982 -2.231 2.564 1.00 93.62 110 PRO A C 1
ATOM 845 O O . PRO A 1 110 ? -5.648 -1.265 3.254 1.00 93.62 110 PRO A O 1
ATOM 848 N N . VAL A 1 111 ? -5.071 -2.966 1.921 1.00 93.75 111 VAL A N 1
ATOM 849 C CA . VAL A 1 111 ? -3.616 -2.757 2.007 1.00 93.75 111 VAL A CA 1
ATOM 850 C C . VAL A 1 111 ? -2.945 -2.933 0.646 1.00 93.75 111 VAL A C 1
ATOM 852 O O . VAL A 1 111 ? -3.267 -3.853 -0.094 1.00 93.75 111 VAL A O 1
ATOM 855 N N . PHE A 1 112 ? -1.952 -2.086 0.342 1.00 94.31 112 PHE A N 1
ATOM 856 C CA . PHE A 1 112 ? -1.094 -2.253 -0.844 1.00 94.31 112 PHE A CA 1
ATOM 857 C C . PHE A 1 112 ? 0.352 -2.593 -0.509 1.00 94.31 112 PHE A C 1
ATOM 859 O O . PHE A 1 112 ? 0.945 -3.440 -1.162 1.00 94.31 112 PHE A O 1
ATOM 866 N N . CYS A 1 113 ? 0.958 -1.885 0.452 1.00 93.50 113 CYS A N 1
ATOM 867 C CA . CYS A 1 113 ? 2.391 -2.005 0.753 1.00 93.50 113 CYS A CA 1
ATOM 868 C C . CYS A 1 113 ? 2.726 -3.107 1.762 1.00 93.50 113 CYS A C 1
ATOM 870 O O . CYS A 1 113 ? 3.895 -3.456 1.927 1.00 93.50 113 CYS A O 1
ATOM 872 N N . TYR A 1 114 ? 1.726 -3.579 2.504 1.00 93.44 114 TYR A N 1
ATOM 873 C CA . TYR A 1 114 ? 1.911 -4.589 3.531 1.00 93.44 114 TYR A CA 1
ATOM 874 C C . TYR A 1 114 ? 1.725 -5.978 2.928 1.00 93.44 114 TYR A C 1
ATOM 876 O O . TYR A 1 114 ? 0.745 -6.238 2.243 1.00 93.44 114 TYR A O 1
ATOM 884 N N . GLU A 1 115 ? 2.697 -6.838 3.195 1.00 90.81 115 GLU A N 1
ATOM 885 C CA . GLU A 1 115 ? 2.712 -8.249 2.840 1.00 90.81 115 GLU A CA 1
ATOM 886 C C . GLU A 1 115 ? 3.375 -8.970 4.021 1.00 90.81 115 GLU A C 1
ATOM 888 O O . GLU A 1 115 ? 4.525 -8.632 4.334 1.00 90.81 115 GLU A O 1
ATOM 893 N N . PRO A 1 116 ? 2.704 -9.933 4.679 1.00 89.06 116 PRO A N 1
ATOM 894 C CA . PRO A 1 116 ? 3.234 -10.597 5.874 1.00 89.06 116 PRO A CA 1
ATOM 895 C C . PRO A 1 116 ? 4.621 -11.220 5.664 1.00 89.06 116 PRO A C 1
ATOM 897 O O . PRO A 1 116 ? 5.467 -11.203 6.556 1.00 89.06 116 PRO A O 1
ATOM 900 N N . ARG A 1 117 ? 4.894 -11.714 4.450 1.00 89.94 117 ARG A N 1
ATOM 901 C CA . ARG A 1 117 ? 6.158 -12.383 4.100 1.00 89.94 117 ARG A CA 1
ATOM 902 C C . ARG A 1 117 ? 7.357 -11.441 3.964 1.00 89.94 117 ARG A C 1
ATOM 904 O O . ARG A 1 117 ? 8.486 -11.913 4.012 1.00 89.94 117 ARG A O 1
ATOM 911 N N . LEU A 1 118 ? 7.142 -10.132 3.801 1.00 88.81 118 LEU A N 1
ATOM 912 C CA . LEU A 1 118 ? 8.228 -9.149 3.662 1.00 88.81 118 LEU A CA 1
ATOM 913 C C . LEU A 1 118 ? 8.714 -8.593 5.013 1.00 88.81 118 LEU A C 1
ATOM 915 O O . LEU A 1 118 ? 9.647 -7.785 5.047 1.00 88.81 118 LEU A O 1
ATOM 919 N N . GLY A 1 119 ? 8.078 -8.980 6.121 1.00 86.06 119 GLY A N 1
ATOM 920 C CA . GLY A 1 119 ? 8.377 -8.479 7.462 1.00 86.06 119 GLY A CA 1
ATOM 921 C C . GLY A 1 119 ? 7.697 -7.143 7.780 1.00 86.06 119 GLY A C 1
ATOM 922 O O . GLY A 1 119 ? 6.672 -6.787 7.193 1.00 86.06 119 GLY A O 1
ATOM 923 N N . ALA A 1 120 ? 8.286 -6.375 8.703 1.00 85.31 120 ALA A N 1
ATOM 924 C CA . ALA A 1 120 ? 7.654 -5.205 9.321 1.00 85.31 120 ALA A CA 1
ATOM 925 C C . ALA A 1 120 ? 7.112 -4.169 8.302 1.00 85.31 120 ALA A C 1
ATOM 927 O O . ALA A 1 120 ? 7.823 -3.777 7.378 1.00 85.31 120 ALA A O 1
ATOM 928 N N . PRO A 1 121 ? 5.860 -3.704 8.436 1.00 86.31 121 PRO A N 1
ATOM 929 C CA . PRO A 1 121 ? 5.256 -2.758 7.501 1.00 86.31 121 PRO A CA 1
ATOM 930 C C . PRO A 1 121 ? 5.935 -1.386 7.517 1.00 86.31 121 PRO A C 1
ATOM 932 O O . PRO A 1 121 ? 6.302 -0.869 8.565 1.00 86.31 121 PRO A O 1
ATOM 935 N N . VAL A 1 122 ? 6.000 -0.750 6.343 1.00 87.06 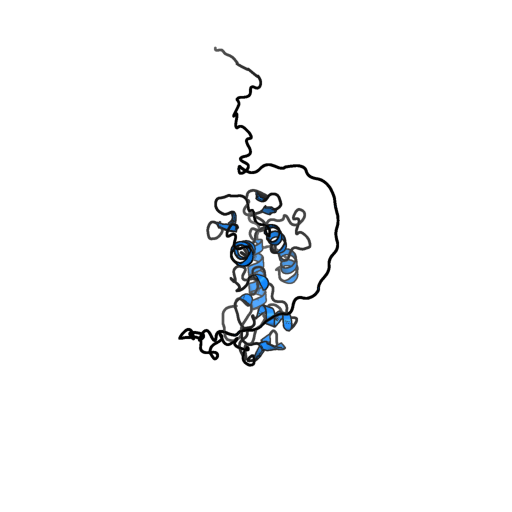122 VAL A N 1
ATOM 936 C CA . VAL A 1 122 ? 6.511 0.628 6.181 1.00 87.06 122 VAL A CA 1
ATOM 937 C C . VAL A 1 122 ? 5.396 1.675 6.292 1.00 87.06 122 VAL A C 1
ATOM 939 O O . VAL A 1 122 ? 5.645 2.831 6.618 1.00 87.06 122 VAL A O 1
ATOM 942 N N . GLY A 1 123 ? 4.147 1.294 5.999 1.00 89.75 123 GLY A N 1
ATOM 943 C CA . GLY A 1 123 ? 3.017 2.228 5.999 1.00 89.75 123 GLY A CA 1
ATOM 944 C C . GLY A 1 123 ? 3.071 3.279 4.881 1.00 89.75 123 GLY A C 1
ATOM 945 O O . GLY A 1 123 ? 2.522 4.366 5.045 1.00 89.75 123 GLY A O 1
ATOM 946 N N . ALA A 1 124 ? 3.715 2.971 3.748 1.00 90.81 124 ALA A N 1
ATOM 947 C CA . ALA A 1 124 ? 3.898 3.913 2.639 1.00 90.81 124 ALA A CA 1
ATOM 948 C C . ALA A 1 124 ? 2.577 4.297 1.947 1.00 90.81 124 ALA A C 1
ATOM 950 O O . ALA A 1 124 ? 2.337 5.471 1.694 1.00 90.81 124 ALA A O 1
ATOM 951 N N . CYS A 1 125 ? 1.703 3.320 1.676 1.00 92.50 125 CYS A N 1
ATOM 952 C CA . CYS A 1 125 ? 0.496 3.550 0.870 1.00 92.50 125 CYS A CA 1
ATOM 953 C C . CYS A 1 125 ? -0.668 4.209 1.619 1.00 92.50 125 CYS A C 1
ATOM 955 O O . CYS A 1 125 ? -1.579 4.702 0.975 1.00 92.50 125 CYS A O 1
ATOM 957 N N . ARG A 1 126 ? -0.682 4.158 2.959 1.00 94.25 126 ARG A N 1
ATOM 958 C CA . ARG A 1 126 ? -1.776 4.658 3.820 1.00 94.25 126 ARG A CA 1
ATOM 959 C C . ARG A 1 126 ? -3.192 4.159 3.474 1.00 94.25 126 ARG A C 1
ATOM 961 O O . ARG A 1 126 ? -4.150 4.703 3.989 1.00 94.25 126 ARG A O 1
ATOM 968 N N . MET A 1 127 ? -3.353 3.084 2.702 1.00 93.94 127 MET A N 1
ATOM 969 C CA . MET A 1 127 ? -4.687 2.548 2.387 1.00 93.94 127 MET A CA 1
ATOM 970 C C . MET A 1 127 ? -5.398 1.944 3.612 1.00 93.94 127 MET A C 1
ATOM 972 O O . MET A 1 127 ? -6.612 1.989 3.723 1.00 93.94 127 MET A O 1
ATOM 976 N N . CYS A 1 128 ? -4.637 1.444 4.586 1.00 94.81 128 CYS A N 1
ATOM 977 C CA . CYS A 1 128 ? -5.156 0.804 5.799 1.00 94.81 128 CYS A CA 1
ATOM 978 C C . CYS A 1 128 ? -5.558 1.787 6.909 1.00 94.81 128 CYS A C 1
ATOM 980 O O . CYS A 1 128 ? -5.364 1.487 8.088 1.00 94.81 128 CYS A O 1
ATOM 982 N N . LEU A 1 129 ? -6.023 2.989 6.563 1.00 95.50 129 LEU A N 1
ATOM 983 C CA . LEU A 1 129 ? -6.454 3.955 7.571 1.00 95.50 129 LEU A CA 1
ATOM 984 C C . LEU A 1 129 ? -7.677 3.421 8.320 1.00 95.50 129 LEU A C 1
ATOM 986 O O . LEU A 1 129 ? -8.652 2.990 7.706 1.00 95.50 129 LEU A O 1
ATOM 990 N N . VAL A 1 130 ? -7.598 3.458 9.647 1.00 95.31 130 VAL A N 1
ATOM 991 C CA . VAL A 1 130 ? -8.653 3.037 10.573 1.00 95.31 130 VAL A CA 1
ATOM 992 C C . VAL A 1 130 ? -8.851 4.096 11.652 1.00 95.31 130 VAL A C 1
ATOM 994 O O . VAL A 1 130 ? -7.914 4.824 12.008 1.00 95.31 130 VAL A O 1
ATOM 997 N N . GLU A 1 131 ? -10.071 4.193 12.170 1.00 95.69 131 GLU A N 1
ATOM 998 C CA . GLU A 1 131 ? -10.375 5.014 13.339 1.00 95.69 131 GLU A CA 1
ATOM 999 C C . GLU A 1 131 ? -10.120 4.187 14.599 1.00 95.69 131 GLU A C 1
ATOM 1001 O O . GLU A 1 131 ? -10.560 3.045 14.707 1.00 95.69 131 GLU A O 1
ATOM 1006 N N . VAL A 1 132 ? -9.377 4.758 15.543 1.00 95.19 132 VAL A N 1
ATOM 1007 C CA . VAL A 1 132 ? -9.116 4.150 16.849 1.00 95.19 132 VAL A CA 1
ATOM 1008 C C . VAL A 1 132 ? -9.739 5.056 17.893 1.00 95.19 132 VAL A C 1
ATOM 1010 O O . VAL A 1 132 ? -9.461 6.258 17.911 1.00 95.19 132 VAL A O 1
ATOM 1013 N N . GLU A 1 133 ? -10.573 4.492 18.759 1.00 93.06 133 GLU A N 1
ATOM 1014 C CA . GLU A 1 133 ? -11.230 5.265 19.806 1.00 93.06 133 GLU A CA 1
ATOM 1015 C C . GLU A 1 133 ? -10.197 5.920 20.741 1.00 93.06 133 GLU A C 1
ATOM 1017 O O . GLU A 1 133 ? -9.181 5.329 21.105 1.00 93.06 133 GLU A O 1
ATOM 1022 N N . GLY A 1 134 ? -10.425 7.189 21.089 1.00 90.06 134 GLY A N 1
ATOM 1023 C CA . GLY A 1 134 ? -9.503 7.984 21.906 1.00 90.06 134 GLY A CA 1
ATOM 1024 C C . GLY A 1 134 ? -8.371 8.675 21.134 1.00 90.06 134 GLY A C 1
ATOM 1025 O O . GLY A 1 134 ? -7.704 9.542 21.701 1.00 90.06 134 GLY A O 1
ATOM 1026 N N . ILE A 1 135 ? -8.175 8.378 19.842 1.00 93.00 135 ILE A N 1
ATOM 1027 C CA . ILE A 1 135 ? -7.178 9.056 19.002 1.00 93.00 135 ILE A CA 1
ATOM 1028 C C . ILE A 1 135 ? -7.888 9.915 17.943 1.00 93.00 135 ILE A C 1
ATOM 1030 O O . ILE A 1 135 ? -8.597 9.385 17.093 1.00 93.00 135 ILE A O 1
ATOM 1034 N N . PRO A 1 136 ? -7.675 11.246 17.912 1.00 89.56 136 PRO A N 1
ATOM 1035 C CA . PRO A 1 136 ? -8.411 12.131 17.003 1.00 89.56 136 PRO A CA 1
ATOM 1036 C C . PRO A 1 136 ? -8.002 11.993 15.528 1.00 89.56 136 PRO A C 1
ATOM 1038 O O . PRO A 1 136 ? -8.716 12.461 14.645 1.00 89.56 136 PRO A O 1
ATOM 1041 N N . LYS A 1 137 ? -6.835 11.402 15.247 1.00 93.75 137 LYS A N 1
ATOM 1042 C CA . LYS A 1 137 ? -6.318 11.189 13.888 1.00 93.75 137 LYS A CA 1
ATOM 1043 C C . LYS A 1 137 ? -6.458 9.725 13.495 1.00 93.75 137 LYS A C 1
ATOM 1045 O O . LYS A 1 137 ? -6.120 8.851 14.292 1.00 93.75 137 LYS A O 1
ATOM 1050 N N . LEU A 1 138 ? -6.825 9.478 12.239 1.00 94.62 138 LEU A N 1
ATOM 1051 C CA . LEU A 1 138 ? -6.806 8.137 11.659 1.00 94.62 138 LEU A CA 1
ATOM 1052 C C . LEU A 1 138 ? -5.403 7.533 11.749 1.00 94.62 138 LEU A C 1
ATOM 1054 O O . LEU A 1 138 ? -4.401 8.203 11.480 1.00 94.62 138 LEU A O 1
ATOM 1058 N N . GLN A 1 139 ? -5.345 6.264 12.131 1.00 95.00 139 GLN A N 1
ATOM 1059 C CA . GLN A 1 139 ? -4.098 5.530 12.284 1.00 95.00 139 GLN A CA 1
ATOM 1060 C C . GLN A 1 139 ? -3.914 4.547 11.133 1.00 95.00 139 GLN A C 1
ATOM 1062 O O . GLN A 1 139 ? -4.877 4.039 10.566 1.00 95.00 139 GLN A O 1
ATOM 1067 N N . ALA A 1 140 ? -2.661 4.268 10.776 1.00 94.81 140 ALA A N 1
ATOM 1068 C CA . ALA A 1 140 ? -2.360 3.244 9.785 1.00 94.81 140 ALA A CA 1
ATOM 1069 C C . ALA A 1 140 ? -2.411 1.860 10.443 1.00 94.81 140 ALA A C 1
ATOM 1071 O O . ALA A 1 140 ? -1.517 1.507 11.213 1.00 94.81 140 ALA A O 1
ATOM 1072 N N . GLY A 1 141 ? -3.426 1.065 10.106 1.00 92.56 141 GLY A N 1
ATOM 1073 C CA . GLY A 1 141 ? -3.656 -0.243 10.714 1.00 92.56 141 GLY A CA 1
ATOM 1074 C C . GLY A 1 141 ? -2.505 -1.228 10.516 1.00 92.56 141 GLY A C 1
ATOM 1075 O O . GLY A 1 141 ? -2.213 -2.006 11.414 1.00 92.56 141 GLY A O 1
ATOM 1076 N N . CYS A 1 142 ? -1.776 -1.167 9.394 1.00 92.69 142 CYS A N 1
ATOM 1077 C CA . CYS A 1 142 ? -0.658 -2.088 9.158 1.00 92.69 142 CYS A CA 1
ATOM 1078 C C . CYS A 1 142 ? 0.464 -1.965 10.199 1.00 92.69 142 CYS A C 1
ATOM 1080 O O . CYS A 1 142 ? 1.067 -2.969 10.544 1.00 92.69 142 CYS A O 1
ATOM 1082 N N . THR A 1 143 ? 0.736 -0.769 10.724 1.00 92.94 143 THR A N 1
ATOM 1083 C CA . THR A 1 143 ? 1.809 -0.544 11.708 1.00 92.94 143 THR A CA 1
ATOM 1084 C C . THR A 1 143 ? 1.355 -0.707 13.155 1.00 92.94 143 THR A C 1
ATOM 1086 O O . THR A 1 143 ? 2.188 -0.674 14.056 1.00 92.94 143 THR A O 1
ATOM 1089 N N . LEU A 1 144 ? 0.049 -0.841 13.390 1.00 92.88 144 LEU A N 1
ATOM 1090 C CA . LEU A 1 144 ? -0.503 -1.001 14.727 1.00 92.88 144 LEU A CA 1
ATOM 1091 C C . LEU A 1 144 ? -0.500 -2.470 15.145 1.00 92.88 144 LEU A C 1
ATOM 1093 O O . LEU A 1 144 ? -0.869 -3.359 14.375 1.00 92.88 144 LEU A O 1
ATOM 1097 N N . THR A 1 145 ? -0.122 -2.705 16.396 1.00 92.56 145 THR A N 1
ATOM 1098 C CA . THR A 1 145 ? -0.256 -3.996 17.068 1.00 92.56 145 THR A CA 1
ATOM 1099 C C . THR A 1 145 ? -1.541 -4.029 17.888 1.00 92.56 145 THR A C 1
ATOM 1101 O O . THR A 1 145 ? -1.994 -2.998 18.387 1.00 92.56 145 THR A O 1
ATOM 1104 N N . ALA A 1 146 ? -2.120 -5.218 18.033 1.00 91.56 146 ALA A N 1
ATOM 1105 C CA . ALA A 1 146 ? -3.263 -5.458 18.902 1.00 91.56 146 ALA A CA 1
ATOM 1106 C C . ALA A 1 146 ? -2.934 -5.083 20.360 1.00 91.56 146 ALA A C 1
ATOM 1108 O O . ALA A 1 146 ? -1.941 -5.557 20.923 1.00 91.56 146 ALA A O 1
ATOM 1109 N N . GLN A 1 147 ? -3.772 -4.231 20.956 1.00 90.88 147 GLN A N 1
ATOM 1110 C CA . GLN A 1 147 ? -3.692 -3.802 22.354 1.00 90.88 147 GLN A CA 1
ATOM 1111 C C . GLN A 1 147 ? -4.998 -4.119 23.080 1.00 90.88 147 GLN A C 1
ATOM 1113 O O . GLN A 1 147 ? -6.059 -4.180 22.459 1.00 90.88 147 GLN A O 1
ATOM 1118 N N . ASP A 1 148 ? -4.903 -4.333 24.390 1.00 91.12 148 ASP A N 1
ATOM 1119 C CA . ASP A 1 148 ? -6.043 -4.758 25.199 1.00 91.12 148 ASP A CA 1
ATOM 1120 C C . ASP A 1 148 ? -7.039 -3.618 25.383 1.00 91.12 148 ASP A C 1
ATOM 1122 O O . ASP A 1 148 ? -6.650 -2.476 25.634 1.00 91.12 148 ASP A O 1
ATOM 1126 N N . GLY A 1 149 ? -8.322 -3.920 25.192 1.00 89.56 149 GLY A N 1
ATOM 1127 C CA . GLY A 1 149 ? -9.400 -2.934 25.234 1.00 89.56 149 GLY A CA 1
ATOM 1128 C C . GLY A 1 149 ? -9.413 -1.955 24.055 1.00 89.56 149 GLY A C 1
ATOM 1129 O O . GLY A 1 149 ? -10.161 -0.980 24.088 1.00 89.56 149 GLY A O 1
ATOM 1130 N N . MET A 1 150 ? -8.611 -2.181 23.010 1.00 93.50 150 MET A N 1
ATOM 1131 C CA . MET A 1 150 ? -8.599 -1.320 21.828 1.00 93.50 150 MET A CA 1
ATOM 1132 C C . MET A 1 150 ? -9.907 -1.462 21.043 1.00 93.50 150 MET A C 1
ATOM 1134 O O . MET A 1 150 ? -10.325 -2.575 20.723 1.00 93.50 150 MET A O 1
ATOM 1138 N N . VAL A 1 151 ? -10.527 -0.335 20.690 1.00 94.12 151 VAL A N 1
ATOM 1139 C CA . VAL A 1 151 ? -11.719 -0.287 19.833 1.00 94.12 151 VAL A CA 1
ATOM 1140 C C . VAL A 1 151 ? -11.343 0.359 18.504 1.00 94.12 151 VAL A C 1
ATOM 1142 O O . VAL A 1 151 ? -10.847 1.489 18.464 1.00 94.12 151 VAL A O 1
ATOM 1145 N N . VAL A 1 152 ? -11.545 -0.381 17.416 1.00 95.12 152 VAL A N 1
ATOM 1146 C CA . VAL A 1 152 ? -11.175 0.019 16.057 1.00 95.12 152 VAL A CA 1
ATOM 1147 C C . VAL A 1 152 ? -12.405 0.007 15.157 1.00 95.12 152 VAL A C 1
ATOM 1149 O O . VAL A 1 152 ? -13.101 -1.004 15.061 1.00 95.12 152 VAL A O 1
ATOM 1152 N N . GLY A 1 153 ? -12.633 1.119 14.461 1.00 93.75 153 GLY A N 1
ATOM 1153 C CA . GLY A 1 153 ? -13.602 1.236 13.374 1.00 93.75 153 GLY A CA 1
ATOM 1154 C C . GLY A 1 153 ? -12.907 1.232 12.014 1.00 93.75 153 GLY A C 1
ATOM 1155 O O . GLY A 1 153 ? -12.017 2.049 11.749 1.00 93.75 153 GLY A O 1
ATOM 1156 N N . THR A 1 154 ? -13.299 0.312 11.137 1.00 93.75 154 THR A N 1
ATOM 1157 C CA . THR A 1 154 ? -12.872 0.290 9.732 1.00 93.75 154 THR A CA 1
ATOM 1158 C C . THR A 1 154 ? -13.802 1.146 8.865 1.00 93.75 154 THR A C 1
ATOM 1160 O O . THR A 1 154 ? -14.780 1.710 9.353 1.00 93.75 154 THR A O 1
ATOM 1163 N N . GLY A 1 155 ? -13.530 1.237 7.557 1.00 87.19 155 GLY A N 1
ATOM 1164 C CA . GLY A 1 155 ? -14.388 1.969 6.615 1.00 87.19 155 GLY A CA 1
ATOM 1165 C C . GLY A 1 155 ? -15.825 1.435 6.517 1.00 87.19 155 GLY A C 1
ATOM 1166 O O . GLY A 1 155 ? -16.692 2.131 6.002 1.00 87.19 155 GLY A O 1
ATOM 1167 N N . ALA A 1 156 ? -16.104 0.231 7.028 1.00 87.44 156 ALA A N 1
ATOM 1168 C CA . ALA A 1 156 ? -17.461 -0.306 7.079 1.00 87.44 156 ALA A CA 1
ATOM 1169 C C . ALA A 1 156 ? -18.316 0.311 8.202 1.00 87.44 156 ALA A C 1
ATOM 1171 O O . ALA A 1 156 ? -19.534 0.391 8.061 1.00 87.44 156 ALA A O 1
ATOM 1172 N N . THR A 1 157 ? -17.702 0.730 9.314 1.00 90.50 157 THR A N 1
ATOM 1173 C CA . THR A 1 157 ? -18.420 1.262 10.489 1.00 90.50 157 THR A CA 1
ATOM 1174 C C . THR A 1 157 ? -18.137 2.736 10.758 1.00 90.50 157 THR A C 1
ATOM 1176 O O . THR A 1 157 ? -18.994 3.429 11.303 1.00 90.50 157 THR A O 1
ATOM 1179 N N . SER A 1 158 ? -16.962 3.228 10.362 1.00 93.38 158 SER A N 1
ATOM 1180 C CA . SER A 1 158 ? -16.535 4.614 10.533 1.00 93.38 158 SER A CA 1
ATOM 1181 C C . SER A 1 158 ? -16.516 5.353 9.198 1.00 93.38 158 SER A C 1
ATOM 1183 O O . SER A 1 158 ? -15.727 5.048 8.299 1.00 93.38 158 SER A O 1
ATOM 1185 N N . GLU A 1 159 ? -17.332 6.404 9.106 1.00 93.31 159 GLU A N 1
ATOM 1186 C CA . GLU A 1 159 ? -17.352 7.313 7.957 1.00 93.31 159 GLU A CA 1
ATOM 1187 C C . GLU A 1 159 ? -16.009 8.036 7.784 1.00 93.31 159 GLU A C 1
ATOM 1189 O O . GLU A 1 159 ? -15.519 8.164 6.665 1.00 93.31 159 GLU A O 1
ATOM 1194 N N . LYS A 1 160 ? -15.347 8.425 8.883 1.00 93.62 160 LYS A N 1
ATOM 1195 C CA . LYS A 1 160 ? -14.026 9.069 8.814 1.00 93.62 160 LYS A CA 1
ATOM 1196 C C . LYS A 1 160 ? -12.979 8.134 8.221 1.00 93.62 160 LYS A C 1
ATOM 1198 O O . LYS A 1 160 ? -12.157 8.566 7.413 1.00 93.62 160 LYS A O 1
ATOM 1203 N N . ALA A 1 161 ? -12.985 6.861 8.624 1.00 93.94 161 ALA A N 1
ATOM 1204 C CA . ALA A 1 161 ? -12.079 5.868 8.058 1.00 93.94 161 ALA A CA 1
ATOM 1205 C C . ALA A 1 161 ? -12.368 5.659 6.564 1.00 93.94 161 ALA A C 1
ATOM 1207 O O . ALA A 1 161 ? -11.435 5.670 5.761 1.00 93.94 161 ALA A O 1
ATOM 1208 N N . ALA A 1 162 ? -13.645 5.555 6.180 1.00 93.44 162 ALA A N 1
ATOM 1209 C CA . ALA A 1 162 ? -14.057 5.427 4.784 1.00 93.44 162 ALA A CA 1
ATOM 1210 C C . ALA A 1 162 ? -13.625 6.635 3.935 1.00 93.44 162 ALA A C 1
ATOM 1212 O O . ALA A 1 162 ? -13.087 6.461 2.842 1.00 93.44 162 ALA A O 1
ATOM 1213 N N . GLU A 1 163 ? -13.800 7.860 4.432 1.00 93.62 163 GLU A N 1
ATOM 1214 C CA . GLU A 1 163 ? -13.368 9.083 3.748 1.00 93.62 163 GLU A CA 1
ATOM 1215 C C . GLU A 1 163 ? -11.842 9.116 3.570 1.00 93.62 163 GLU A C 1
ATOM 1217 O O . GLU A 1 163 ? -11.343 9.393 2.478 1.00 93.62 163 GLU A O 1
ATOM 1222 N N . GLY A 1 164 ? -11.083 8.756 4.612 1.00 94.12 164 GLY A N 1
ATOM 1223 C CA . GLY A 1 164 ? -9.622 8.678 4.545 1.00 94.12 1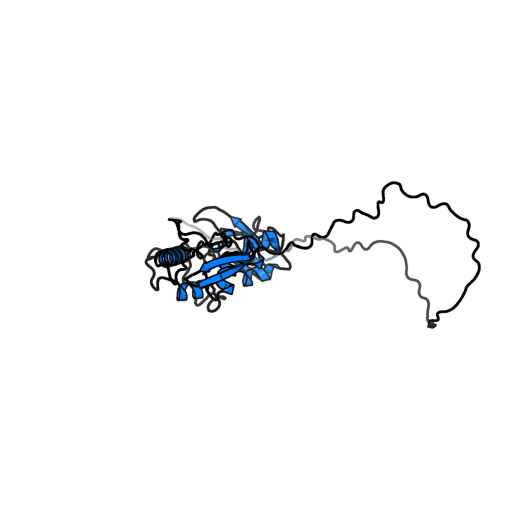64 GLY A CA 1
ATOM 1224 C C . GLY A 1 164 ? -9.115 7.649 3.528 1.00 94.12 164 GLY A C 1
ATOM 1225 O O . GLY A 1 164 ? -8.148 7.910 2.804 1.00 94.12 164 GLY A O 1
ATOM 1226 N N . GLN A 1 165 ? -9.776 6.493 3.437 1.00 94.25 165 GLN A N 1
ATOM 1227 C CA . GLN A 1 165 ? -9.472 5.453 2.450 1.00 94.25 165 GLN A CA 1
ATOM 1228 C C . GLN A 1 165 ? -9.796 5.915 1.023 1.00 94.25 165 GLN A C 1
ATOM 1230 O O . GLN A 1 165 ? -8.945 5.802 0.137 1.00 94.25 165 GLN A O 1
ATOM 1235 N N . ASN A 1 166 ? -10.970 6.520 0.817 1.00 93.56 166 ASN A N 1
ATOM 1236 C CA . ASN A 1 166 ? -11.378 7.111 -0.460 1.00 93.56 166 ASN A CA 1
ATOM 1237 C C . ASN A 1 166 ? -10.385 8.176 -0.941 1.00 93.56 166 ASN A C 1
ATOM 1239 O O . ASN A 1 166 ? -9.924 8.129 -2.082 1.00 93.56 166 ASN A O 1
ATOM 1243 N N . ALA A 1 167 ? -10.006 9.106 -0.061 1.00 93.38 167 ALA A N 1
ATOM 1244 C CA . ALA A 1 167 ? -9.038 10.151 -0.379 1.00 93.38 167 ALA A CA 1
ATOM 1245 C C . ALA A 1 167 ? -7.667 9.559 -0.741 1.00 93.38 167 ALA A C 1
ATOM 1247 O O . ALA A 1 167 ? -7.008 10.019 -1.673 1.00 93.38 167 ALA A O 1
ATOM 1248 N N . THR A 1 168 ? -7.243 8.503 -0.042 1.00 94.31 168 THR A N 1
ATOM 1249 C CA . THR A 1 168 ? -5.981 7.814 -0.336 1.00 94.31 168 THR A CA 1
ATOM 1250 C C . THR A 1 168 ? -6.003 7.149 -1.713 1.00 94.31 168 THR A C 1
ATOM 1252 O O . THR A 1 168 ? -5.050 7.317 -2.476 1.00 94.31 168 THR A O 1
ATOM 1255 N N . LEU A 1 169 ? -7.085 6.445 -2.065 1.00 93.81 169 LEU A N 1
ATOM 1256 C CA . LEU A 1 169 ? -7.254 5.878 -3.408 1.00 93.81 169 LEU A CA 1
ATOM 1257 C C . LEU A 1 169 ? -7.228 6.959 -4.477 1.00 93.81 169 LEU A C 1
ATOM 1259 O O . LEU A 1 169 ? -6.568 6.798 -5.500 1.00 93.81 169 LEU A O 1
ATOM 1263 N N . GLU A 1 170 ? -7.891 8.081 -4.227 1.00 92.62 170 GLU A N 1
ATOM 1264 C CA . GLU A 1 170 ? -7.877 9.193 -5.160 1.00 92.62 170 GLU A CA 1
ATOM 1265 C C . GLU A 1 170 ? -6.452 9.715 -5.387 1.00 92.62 170 GLU A C 1
ATOM 1267 O O . GLU A 1 170 ? -6.047 9.860 -6.538 1.00 92.62 170 GLU A O 1
ATOM 1272 N N . PHE A 1 171 ? -5.645 9.894 -4.332 1.00 92.12 171 PHE A N 1
ATOM 1273 C CA . PHE A 1 171 ? -4.235 10.289 -4.463 1.00 92.12 171 PHE A CA 1
ATOM 1274 C C . PHE A 1 171 ? -3.374 9.261 -5.201 1.00 92.12 171 PHE A C 1
ATOM 1276 O O . PHE A 1 171 ? -2.476 9.646 -5.949 1.00 92.12 171 PHE A O 1
ATOM 1283 N N . ILE A 1 172 ? -3.641 7.968 -5.023 1.00 92.44 172 ILE A N 1
ATOM 1284 C CA . ILE A 1 172 ? -2.956 6.909 -5.774 1.00 92.44 172 ILE A CA 1
ATOM 1285 C C . ILE A 1 172 ? -3.320 7.003 -7.266 1.00 92.44 172 ILE A C 1
ATOM 1287 O O . ILE A 1 172 ? -2.448 6.915 -8.133 1.00 92.44 172 ILE A O 1
ATOM 1291 N N . LEU A 1 173 ? -4.594 7.253 -7.573 1.00 92.38 173 LEU A N 1
ATOM 1292 C CA . LEU A 1 173 ? -5.118 7.325 -8.937 1.00 92.38 173 LEU A CA 1
ATOM 1293 C C . LEU A 1 173 ? -4.866 8.670 -9.634 1.00 92.38 173 LEU A C 1
ATOM 1295 O O . LEU A 1 173 ? -5.023 8.750 -10.855 1.00 92.38 173 LEU A O 1
ATOM 1299 N N . VAL A 1 174 ? -4.423 9.706 -8.909 1.00 91.62 174 VAL A N 1
ATOM 1300 C CA . VAL A 1 174 ? -4.091 11.039 -9.452 1.00 91.62 174 VAL A CA 1
ATOM 1301 C C . VAL A 1 174 ? -3.216 10.920 -10.700 1.00 91.62 174 VAL A C 1
ATOM 1303 O O . VAL A 1 174 ? -3.596 11.404 -11.766 1.00 91.62 174 VAL A O 1
ATOM 1306 N N . ASN A 1 175 ? -2.087 10.213 -10.598 1.00 89.88 175 ASN A N 1
ATOM 1307 C CA . ASN A 1 175 ? -1.130 10.055 -11.698 1.00 89.88 175 ASN A CA 1
ATOM 1308 C C . ASN A 1 175 ? -1.142 8.662 -12.341 1.00 89.88 175 ASN A C 1
ATOM 1310 O O . ASN A 1 175 ? -0.425 8.466 -13.315 1.00 89.88 175 ASN A O 1
ATOM 1314 N N . HIS A 1 176 ? -1.951 7.718 -11.847 1.00 91.81 176 HIS A N 1
ATOM 1315 C CA . HIS A 1 176 ? -2.039 6.385 -12.447 1.00 91.81 176 HIS A CA 1
ATOM 1316 C C . HIS A 1 176 ? -2.666 6.468 -13.855 1.00 91.81 176 HIS A C 1
ATOM 1318 O O . HIS A 1 176 ? -3.694 7.149 -14.009 1.00 91.81 176 HIS A O 1
ATOM 1324 N N . PRO A 1 177 ? -2.065 5.843 -14.885 1.00 91.38 177 PRO A N 1
ATOM 1325 C CA . PRO A 1 177 ? -2.538 5.929 -16.263 1.00 91.38 177 PRO A CA 1
ATOM 1326 C C . PRO A 1 177 ? -3.828 5.125 -16.471 1.00 91.38 177 PRO A C 1
ATOM 1328 O O . PRO A 1 177 ? -4.128 4.190 -15.733 1.00 91.38 177 PRO A O 1
ATOM 1331 N N . LEU A 1 178 ? -4.591 5.462 -17.512 1.00 90.06 178 LEU A N 1
ATOM 1332 C CA . LEU A 1 178 ? -5.804 4.731 -17.910 1.00 90.06 178 LEU A CA 1
ATOM 1333 C C . LEU A 1 178 ? -5.463 3.550 -18.834 1.00 90.06 178 LEU A C 1
ATOM 1335 O O . LEU A 1 178 ? -6.081 3.357 -19.877 1.00 90.06 178 LEU A O 1
ATOM 1339 N N . ASP A 1 179 ? -4.464 2.765 -18.436 1.00 90.62 179 ASP A N 1
ATOM 1340 C CA . ASP A 1 179 ? -3.881 1.693 -19.248 1.00 90.62 179 ASP A CA 1
ATOM 1341 C C . ASP A 1 179 ? -4.457 0.307 -18.903 1.00 90.62 179 ASP A C 1
ATOM 1343 O O . ASP A 1 179 ? -3.969 -0.699 -19.406 1.00 90.62 179 ASP A O 1
ATOM 1347 N N . CYS A 1 180 ? -5.519 0.220 -18.091 1.00 92.38 180 CYS A N 1
ATOM 1348 C CA . CYS A 1 180 ? -6.143 -1.048 -17.691 1.00 92.38 180 CYS A CA 1
ATOM 1349 C C . CYS A 1 180 ? -6.414 -2.047 -18.841 1.00 92.38 180 CYS A C 1
ATOM 1351 O O . CYS A 1 180 ? -6.113 -3.221 -18.642 1.00 92.38 180 CYS A O 1
ATOM 1353 N N . PRO A 1 181 ? -6.930 -1.658 -20.031 1.00 92.12 181 PRO A N 1
ATOM 1354 C CA . PRO A 1 181 ? -7.189 -2.624 -21.109 1.00 92.12 181 PRO A CA 1
ATOM 1355 C C . PRO A 1 181 ? -5.922 -3.176 -21.780 1.00 92.12 181 PRO A C 1
ATOM 1357 O O . PRO A 1 181 ? -6.000 -4.171 -22.493 1.00 92.12 181 PRO A O 1
ATOM 1360 N N . VAL A 1 182 ? -4.772 -2.527 -21.584 1.00 92.25 182 VAL A N 1
ATOM 1361 C CA . VAL A 1 182 ? -3.466 -2.937 -22.131 1.00 92.25 182 VAL A CA 1
ATOM 1362 C C . VAL A 1 182 ? -2.481 -3.335 -21.027 1.00 92.25 182 VAL A C 1
ATOM 1364 O O . VAL A 1 182 ? -1.294 -3.524 -21.286 1.00 92.25 182 VAL A O 1
ATOM 1367 N N . CYS A 1 183 ? -2.945 -3.389 -19.778 1.00 92.19 183 CYS A N 1
ATOM 1368 C CA . CYS A 1 183 ? -2.147 -3.785 -18.633 1.00 92.19 183 CYS A CA 1
ATOM 1369 C C . CYS A 1 183 ? -2.230 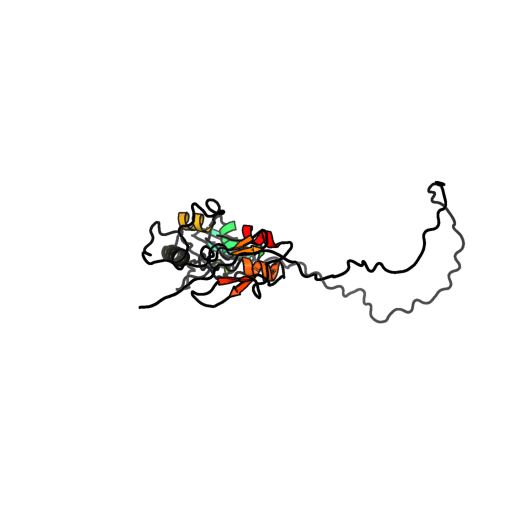-5.299 -18.463 1.00 92.19 183 CYS A C 1
ATOM 1371 O O . CYS A 1 183 ? -3.329 -5.840 -18.371 1.00 92.19 183 CYS A O 1
ATOM 1373 N N . ASP A 1 184 ? -1.082 -5.967 -18.353 1.00 91.12 184 ASP A N 1
ATOM 1374 C CA . ASP A 1 184 ? -1.023 -7.425 -18.191 1.00 91.12 184 ASP A CA 1
ATOM 1375 C C . ASP A 1 184 ? -1.677 -7.897 -16.884 1.00 91.12 184 ASP A C 1
ATOM 1377 O O . ASP A 1 184 ? -2.258 -8.974 -16.839 1.00 91.12 184 ASP A O 1
ATOM 1381 N N . LYS A 1 185 ? -1.647 -7.058 -15.838 1.00 91.50 185 LYS A N 1
ATOM 1382 C CA . LYS A 1 185 ? -2.349 -7.297 -14.567 1.00 91.50 185 LYS A CA 1
ATOM 1383 C C . LYS A 1 185 ? -3.826 -6.893 -14.592 1.00 91.50 185 LYS A C 1
ATOM 1385 O O . LYS A 1 185 ? -4.506 -6.978 -13.571 1.00 91.50 185 LYS A O 1
ATOM 1390 N N . GLY A 1 186 ? -4.347 -6.415 -15.723 1.00 92.38 186 GLY A N 1
ATOM 1391 C CA . GLY A 1 186 ? -5.757 -6.056 -15.857 1.00 92.38 186 GLY A CA 1
ATOM 1392 C C . GLY A 1 186 ? -6.660 -7.252 -15.539 1.00 92.38 186 GLY A C 1
ATOM 1393 O O . GLY A 1 186 ? -6.544 -8.302 -16.161 1.00 92.38 186 GLY A O 1
ATOM 1394 N N . GLY A 1 187 ? -7.561 -7.097 -14.567 1.00 90.69 187 GLY A N 1
ATOM 1395 C CA . GLY A 1 187 ? -8.451 -8.165 -14.096 1.00 90.69 187 GLY A CA 1
ATOM 1396 C C . GLY A 1 187 ? -7.951 -8.954 -12.882 1.00 90.69 187 GLY A C 1
ATOM 1397 O O . GLY A 1 187 ? -8.775 -9.532 -12.183 1.00 90.69 187 GLY A O 1
ATOM 1398 N N . GLU A 1 188 ? -6.650 -8.935 -12.582 1.00 93.88 188 GLU A N 1
ATOM 1399 C CA . GLU A 1 188 ? -6.075 -9.511 -11.350 1.00 93.88 188 GLU A CA 1
ATOM 1400 C C . GLU A 1 188 ? -5.411 -8.454 -10.451 1.00 93.88 188 GLU A C 1
ATOM 1402 O O . GLU A 1 188 ? -4.746 -8.786 -9.475 1.00 93.88 188 GLU A O 1
ATOM 1407 N N . CYS A 1 189 ? -5.548 -7.173 -10.800 1.00 94.94 189 CYS A N 1
ATOM 1408 C CA . CYS A 1 189 ? -4.865 -6.062 -10.152 1.00 94.94 189 CYS A CA 1
ATOM 1409 C C . CYS A 1 189 ? -5.537 -5.689 -8.818 1.00 94.94 189 CYS A C 1
ATOM 1411 O O . CYS A 1 189 ? -6.650 -5.152 -8.831 1.00 94.94 189 CYS A O 1
ATOM 1413 N N . PRO A 1 190 ? -4.849 -5.830 -7.664 1.00 93.69 190 PRO A N 1
ATOM 1414 C CA . PRO A 1 190 ? -5.391 -5.396 -6.377 1.00 93.69 190 PRO A CA 1
ATOM 1415 C C . PRO A 1 190 ? -5.801 -3.920 -6.345 1.00 93.69 190 PRO A C 1
ATOM 1417 O O . PRO A 1 190 ? -6.743 -3.560 -5.643 1.00 93.69 190 PRO A O 1
ATOM 1420 N N . LEU A 1 191 ? -5.122 -3.043 -7.098 1.00 94.88 191 LEU A N 1
ATOM 1421 C CA . LEU A 1 191 ? -5.529 -1.636 -7.198 1.00 94.88 191 LEU A CA 1
ATOM 1422 C C . LEU A 1 191 ? -6.899 -1.489 -7.854 1.00 94.88 191 LEU A C 1
ATOM 1424 O O . LEU A 1 191 ? -7.699 -0.677 -7.392 1.00 94.88 191 LEU A O 1
ATOM 1428 N N . GLN A 1 192 ? -7.185 -2.276 -8.887 1.00 94.31 192 GLN A N 1
ATOM 1429 C CA . GLN A 1 192 ? -8.489 -2.272 -9.536 1.00 94.31 192 GLN A CA 1
ATOM 1430 C C . GLN A 1 192 ? -9.574 -2.759 -8.568 1.00 94.31 192 GLN A C 1
ATOM 1432 O O . GLN A 1 192 ? -10.577 -2.068 -8.385 1.00 94.31 192 GLN A O 1
ATOM 1437 N N . ASP A 1 193 ? -9.337 -3.881 -7.888 1.00 93.88 193 ASP A N 1
ATOM 1438 C CA . ASP A 1 193 ? -10.297 -4.479 -6.955 1.00 93.88 193 ASP A CA 1
ATOM 1439 C C . ASP A 1 193 ? -10.597 -3.571 -5.761 1.00 93.88 193 ASP A C 1
ATOM 1441 O O . ASP A 1 193 ? -11.757 -3.352 -5.406 1.00 93.88 193 ASP A O 1
ATOM 1445 N N . LEU A 1 194 ? -9.557 -2.997 -5.150 1.00 93.44 194 LEU A N 1
ATOM 1446 C CA . LEU A 1 194 ? -9.721 -2.097 -4.012 1.00 93.44 194 LEU A CA 1
ATOM 1447 C C . LEU A 1 194 ? -10.362 -0.772 -4.422 1.00 93.44 194 LEU A C 1
ATOM 1449 O O . LEU A 1 194 ? -11.159 -0.231 -3.660 1.00 93.44 194 LEU A O 1
ATOM 1453 N N . THR A 1 195 ? -10.088 -0.278 -5.632 1.00 93.12 195 THR A N 1
ATOM 1454 C CA . THR A 1 195 ? -10.787 0.899 -6.168 1.00 93.12 195 THR A CA 1
ATOM 1455 C C . THR A 1 195 ? -12.264 0.606 -6.407 1.00 93.12 195 THR A C 1
ATOM 1457 O O . THR A 1 195 ? -13.104 1.455 -6.129 1.00 93.12 195 THR A O 1
ATOM 1460 N N . PHE A 1 196 ? -12.604 -0.592 -6.882 1.00 92.44 196 PHE A N 1
ATOM 1461 C CA . PHE A 1 196 ? -13.997 -0.984 -7.078 1.00 92.44 196 PHE A CA 1
ATOM 1462 C C . PHE A 1 196 ? -14.755 -1.125 -5.749 1.00 92.44 196 PHE A C 1
ATOM 1464 O O . PHE A 1 196 ? -15.905 -0.707 -5.657 1.00 92.44 196 PHE A O 1
ATOM 1471 N N . ARG A 1 197 ? -14.115 -1.688 -4.715 1.00 91.19 197 ARG A N 1
ATOM 1472 C CA . ARG A 1 197 ? -14.743 -1.903 -3.398 1.00 91.19 197 ARG A CA 1
ATOM 1473 C C . ARG A 1 197 ? -14.829 -0.638 -2.543 1.00 91.19 197 ARG A C 1
ATOM 1475 O O . ARG A 1 197 ? -15.845 -0.428 -1.892 1.00 91.19 197 ARG A O 1
ATOM 1482 N N . TYR A 1 198 ? -13.765 0.165 -2.515 1.00 90.44 198 TYR A N 1
ATOM 1483 C CA . TYR A 1 198 ? -13.593 1.261 -1.551 1.00 90.44 198 TYR A CA 1
ATOM 1484 C C . TYR A 1 198 ? -13.447 2.642 -2.197 1.00 90.44 198 TYR A C 1
ATOM 1486 O O . TYR A 1 198 ? -13.237 3.608 -1.473 1.00 90.44 198 TYR A O 1
ATOM 1494 N N . GLY A 1 199 ? -13.466 2.747 -3.529 1.00 88.00 199 GLY A N 1
ATOM 1495 C CA . GLY A 1 199 ? -13.211 4.001 -4.236 1.00 88.00 199 GLY A CA 1
ATOM 1496 C C . GLY A 1 199 ? -14.459 4.867 -4.463 1.00 88.00 199 GLY A C 1
ATOM 1497 O O . GLY A 1 199 ? -15.585 4.371 -4.434 1.00 88.00 199 GLY A O 1
ATOM 1498 N N . PRO A 1 200 ? -14.270 6.158 -4.801 1.00 81.94 200 PRO A N 1
ATOM 1499 C CA . PRO A 1 200 ? -15.355 7.141 -4.912 1.00 81.94 200 PRO A CA 1
ATOM 1500 C C . PRO A 1 200 ? -16.217 7.010 -6.187 1.00 81.94 200 PRO A C 1
ATOM 1502 O O . PRO A 1 200 ? -17.086 7.845 -6.433 1.00 81.94 200 PRO A O 1
ATOM 1505 N N . GLY A 1 201 ? -15.969 6.006 -7.039 1.00 85.75 201 GLY A N 1
ATOM 1506 C CA . GLY A 1 201 ? -16.700 5.734 -8.290 1.00 85.75 201 GLY A CA 1
ATOM 1507 C C . GLY A 1 201 ? -16.481 6.742 -9.431 1.00 85.75 201 GLY A C 1
ATOM 1508 O O . GLY A 1 201 ? -16.535 6.365 -10.600 1.00 85.75 201 GLY A O 1
ATOM 1509 N N . GLN A 1 202 ? -16.191 8.007 -9.121 1.00 87.12 202 GLN A N 1
ATOM 1510 C CA . GLN A 1 202 ? -15.883 9.070 -10.080 1.00 87.12 202 GLN A CA 1
ATOM 1511 C C . GLN A 1 202 ? -14.569 9.770 -9.719 1.00 87.12 202 GLN A C 1
ATOM 1513 O O . GLN A 1 202 ? -14.175 9.830 -8.556 1.00 87.12 202 GLN A O 1
ATOM 1518 N N . THR A 1 203 ? -13.890 10.321 -10.725 1.00 87.19 203 THR A N 1
ATOM 1519 C CA . THR A 1 203 ? -12.658 11.098 -10.539 1.00 87.19 203 THR A CA 1
ATOM 1520 C C . THR A 1 203 ? -12.949 12.595 -10.569 1.00 87.19 203 THR A C 1
ATOM 1522 O O . THR A 1 203 ? -13.682 13.074 -11.433 1.00 87.19 203 THR A O 1
ATOM 1525 N N . ARG A 1 204 ? -12.331 13.353 -9.657 1.00 88.50 204 ARG A N 1
ATOM 1526 C CA . ARG A 1 204 ? -12.308 14.828 -9.696 1.00 88.50 204 ARG A CA 1
ATOM 1527 C C . ARG A 1 204 ? -11.139 15.371 -10.524 1.00 88.50 204 ARG A C 1
ATOM 1529 O O . ARG A 1 204 ? -11.066 16.566 -10.802 1.00 88.50 204 ARG A O 1
ATOM 1536 N N . MET A 1 205 ? -10.212 14.496 -10.906 1.00 86.75 205 MET A N 1
ATOM 1537 C CA . MET A 1 205 ? -8.941 14.849 -11.526 1.00 86.75 205 MET A CA 1
ATOM 1538 C C . MET A 1 205 ? -9.113 14.975 -13.043 1.00 86.75 205 MET A C 1
ATOM 1540 O O . MET A 1 205 ? -9.237 13.969 -13.740 1.00 86.75 205 MET A O 1
ATOM 1544 N N . THR A 1 206 ? -9.113 16.209 -13.553 1.00 87.25 206 THR A N 1
ATOM 1545 C CA . THR A 1 206 ? -9.265 16.532 -14.989 1.00 87.25 206 THR A CA 1
ATOM 1546 C C . THR A 1 206 ? -7.981 17.057 -15.644 1.00 87.25 206 THR A C 1
ATOM 1548 O O . THR A 1 206 ? -7.978 17.406 -16.822 1.00 87.25 206 THR A O 1
ATOM 1551 N N . PHE A 1 207 ? -6.879 17.122 -14.898 1.00 88.56 207 PHE A N 1
ATOM 1552 C CA . PHE A 1 207 ? -5.589 17.607 -15.390 1.00 88.56 207 PHE A CA 1
ATOM 1553 C C . PHE A 1 207 ? -4.809 16.531 -16.164 1.00 88.56 207 PHE A C 1
ATOM 1555 O O . PHE A 1 207 ? -5.028 15.332 -15.960 1.00 88.56 207 PHE A O 1
ATOM 1562 N N . PRO A 1 208 ? -3.861 16.937 -17.033 1.00 89.12 208 PRO A N 1
ATOM 1563 C CA . PRO A 1 208 ? -2.962 15.999 -17.693 1.00 89.12 208 PRO A CA 1
ATOM 1564 C C . PRO A 1 208 ? -2.113 15.244 -16.663 1.00 89.12 208 PRO A C 1
ATOM 1566 O O . PRO A 1 208 ? -1.452 15.846 -15.814 1.00 89.12 208 PRO A O 1
ATOM 1569 N N . LYS A 1 209 ? -2.133 13.913 -16.752 1.00 89.69 209 LYS A N 1
ATOM 1570 C CA . LYS A 1 209 ? -1.335 13.023 -15.902 1.00 89.69 209 LYS A CA 1
ATOM 1571 C C . LYS A 1 209 ? 0.140 13.093 -16.286 1.00 89.69 209 LYS A C 1
ATOM 1573 O O . LYS A 1 209 ? 0.485 13.389 -17.430 1.00 89.69 209 LYS A O 1
ATOM 1578 N N . ARG A 1 210 ? 1.018 12.788 -15.328 1.00 87.19 210 ARG A N 1
ATOM 1579 C CA . ARG A 1 210 ? 2.455 12.667 -15.594 1.00 87.19 210 ARG A CA 1
ATOM 1580 C C . ARG A 1 210 ? 2.725 11.515 -16.562 1.00 87.19 210 ARG A C 1
ATOM 1582 O O . ARG A 1 210 ? 2.311 10.394 -16.292 1.00 87.19 210 ARG A O 1
ATOM 1589 N N . THR A 1 211 ? 3.511 11.789 -17.599 1.00 87.19 211 THR A N 1
ATOM 1590 C CA . THR A 1 211 ? 4.001 10.784 -18.548 1.00 87.19 211 THR A CA 1
ATOM 1591 C C . THR A 1 211 ? 5.495 10.517 -18.366 1.00 87.19 211 THR A C 1
ATOM 1593 O O . THR A 1 211 ? 6.266 11.447 -18.119 1.00 87.19 211 THR A O 1
ATOM 1596 N N . LEU A 1 212 ? 5.901 9.260 -18.493 1.00 86.00 212 LEU A N 1
ATOM 1597 C CA . LEU A 1 212 ? 7.263 8.742 -18.409 1.00 86.00 212 LEU A CA 1
ATOM 1598 C C . LEU A 1 212 ? 7.508 7.753 -19.560 1.00 86.00 212 LEU A C 1
ATOM 1600 O O . LEU A 1 212 ? 6.586 7.349 -20.266 1.00 86.00 212 LEU A O 1
ATOM 1604 N N . ASP A 1 213 ? 8.760 7.340 -19.741 1.00 82.44 213 ASP A N 1
ATOM 1605 C CA . ASP A 1 213 ? 9.105 6.335 -20.746 1.00 82.44 213 ASP A CA 1
ATOM 1606 C C . ASP A 1 213 ? 8.473 4.972 -20.405 1.00 82.44 213 ASP A C 1
ATOM 1608 O O . ASP A 1 213 ? 8.647 4.444 -19.300 1.00 82.44 213 ASP A O 1
ATOM 1612 N N . LYS A 1 214 ? 7.744 4.402 -21.372 1.00 75.12 214 LYS A N 1
ATOM 1613 C CA . LYS A 1 214 ? 7.005 3.136 -21.254 1.00 75.12 214 LYS A CA 1
ATOM 1614 C C . LYS A 1 214 ? 7.695 1.999 -22.008 1.00 75.12 214 LYS A C 1
ATOM 1616 O O . LYS A 1 214 ? 8.230 2.222 -23.093 1.00 75.12 214 LYS A O 1
ATOM 1621 N N . PRO A 1 215 ? 7.457 0.759 -21.568 1.00 80.19 215 PRO A N 1
ATOM 1622 C CA . PRO A 1 215 ? 8.056 0.143 -20.390 1.00 80.19 215 PRO A CA 1
ATOM 1623 C C . PRO A 1 215 ? 9.576 -0.047 -20.553 1.00 80.19 215 PRO A C 1
ATOM 1625 O O . PRO A 1 215 ? 10.073 -0.360 -21.635 1.00 80.19 215 PRO A O 1
ATOM 1628 N N . ILE A 1 216 ? 10.325 0.110 -19.459 1.00 86.75 216 ILE A N 1
ATOM 1629 C CA . ILE A 1 216 ? 11.789 -0.014 -19.453 1.00 86.75 216 ILE A CA 1
ATOM 1630 C C . ILE A 1 216 ? 12.160 -1.474 -19.152 1.00 86.75 216 ILE A C 1
ATOM 1632 O O . ILE A 1 216 ? 11.800 -1.974 -18.083 1.00 86.75 216 ILE A O 1
ATOM 1636 N N . PRO A 1 217 ? 12.889 -2.177 -20.037 1.00 89.38 217 PRO A N 1
ATOM 1637 C CA . PRO A 1 217 ? 13.338 -3.534 -19.755 1.00 89.38 217 PRO A CA 1
ATOM 1638 C C . PRO A 1 217 ? 14.429 -3.498 -18.679 1.00 89.38 217 PRO A C 1
ATOM 1640 O O . PRO A 1 217 ? 15.558 -3.089 -18.944 1.00 89.38 217 PRO A O 1
ATOM 1643 N N . ILE A 1 218 ? 14.091 -3.919 -17.458 1.00 91.00 218 ILE A N 1
ATOM 1644 C CA . ILE A 1 218 ? 15.061 -4.013 -16.355 1.00 91.00 218 ILE A CA 1
ATOM 1645 C C . ILE A 1 218 ? 15.758 -5.374 -16.338 1.00 91.00 218 ILE A C 1
ATOM 1647 O O . ILE A 1 218 ? 16.875 -5.488 -15.849 1.00 91.00 218 ILE A O 1
ATOM 1651 N N . SER A 1 219 ? 15.118 -6.406 -16.885 1.00 89.19 219 SER A N 1
ATOM 1652 C CA . SER A 1 219 ? 15.629 -7.774 -16.972 1.00 89.19 219 SER A CA 1
ATOM 1653 C C . SER A 1 219 ? 15.112 -8.427 -18.261 1.00 89.19 219 SER A C 1
ATOM 1655 O O . SER A 1 219 ? 14.108 -7.954 -18.798 1.00 89.19 219 SER A O 1
ATOM 1657 N N . PRO A 1 220 ? 15.710 -9.523 -18.771 1.00 87.38 220 PRO A N 1
ATOM 1658 C CA . PRO A 1 220 ? 15.174 -10.233 -19.938 1.00 87.38 220 PRO A CA 1
ATOM 1659 C C . PRO A 1 220 ? 13.723 -10.711 -19.774 1.00 87.38 220 PRO A C 1
ATOM 1661 O O . PRO A 1 220 ? 13.048 -10.952 -20.769 1.00 87.38 220 PRO A O 1
ATOM 1664 N N . THR A 1 221 ? 13.256 -10.859 -18.532 1.00 88.75 221 THR A N 1
ATOM 1665 C CA . THR A 1 221 ? 11.911 -11.338 -18.183 1.00 88.75 221 THR A CA 1
ATOM 1666 C C . THR A 1 221 ? 11.012 -10.266 -17.567 1.00 88.75 221 THR A C 1
ATOM 1668 O O . THR A 1 221 ? 9.824 -10.518 -17.399 1.00 88.75 221 THR A O 1
ATOM 1671 N N . ILE A 1 222 ? 11.547 -9.090 -17.212 1.00 91.75 222 ILE A N 1
ATOM 1672 C CA . ILE A 1 222 ? 10.814 -8.074 -16.444 1.00 91.75 222 ILE A CA 1
ATOM 1673 C C . ILE A 1 222 ? 10.905 -6.726 -17.151 1.00 91.75 222 ILE A C 1
ATOM 1675 O O . ILE A 1 222 ? 11.989 -6.152 -17.306 1.00 91.75 222 ILE A O 1
ATOM 1679 N N . ALA A 1 223 ? 9.740 -6.203 -17.524 1.00 91.50 223 ALA A N 1
ATOM 1680 C CA . ALA A 1 223 ? 9.566 -4.858 -18.047 1.00 91.50 223 ALA A CA 1
ATOM 1681 C C . ALA A 1 223 ? 8.904 -3.984 -16.973 1.00 91.50 223 ALA A C 1
ATOM 1683 O O . ALA A 1 223 ? 7.843 -4.322 -16.453 1.00 91.50 223 ALA A O 1
ATOM 1684 N N . LEU A 1 224 ? 9.545 -2.872 -16.615 1.00 92.00 224 LEU A N 1
ATOM 1685 C CA . LEU A 1 224 ? 9.066 -1.960 -15.584 1.00 92.00 224 LEU A CA 1
ATOM 1686 C C . LEU A 1 224 ? 8.352 -0.769 -16.222 1.00 92.00 224 LEU A C 1
ATOM 1688 O O . LEU A 1 224 ? 8.980 0.059 -16.886 1.00 92.00 224 LEU A O 1
ATOM 1692 N N . ASP A 1 225 ? 7.056 -0.648 -15.956 1.00 91.94 225 ASP A N 1
ATOM 1693 C CA . ASP A 1 225 ? 6.293 0.566 -16.235 1.00 91.94 225 ASP A CA 1
ATOM 1694 C C . ASP A 1 225 ? 6.271 1.467 -14.987 1.00 91.94 225 ASP A C 1
ATOM 1696 O O . ASP A 1 225 ? 5.690 1.136 -13.948 1.00 91.94 225 ASP A O 1
ATOM 1700 N N . ARG A 1 226 ? 6.940 2.622 -15.079 1.00 90.06 226 ARG A N 1
ATOM 1701 C CA . ARG A 1 226 ? 7.048 3.583 -13.969 1.00 90.06 226 ARG A CA 1
ATOM 1702 C C . ARG A 1 226 ? 5.796 4.440 -13.790 1.00 90.06 226 ARG A C 1
ATOM 1704 O O . ARG A 1 226 ? 5.650 5.039 -12.727 1.00 90.06 226 ARG A O 1
ATOM 1711 N N . GLU A 1 227 ? 4.916 4.524 -14.785 1.00 90.12 227 GLU A N 1
ATOM 1712 C CA . GLU A 1 227 ? 3.655 5.261 -14.660 1.00 90.12 227 GLU A CA 1
ATOM 1713 C C . GLU A 1 227 ? 2.619 4.469 -13.861 1.00 90.12 227 GLU A C 1
ATOM 1715 O O . GLU A 1 227 ? 1.882 5.046 -13.062 1.00 90.12 227 GLU A O 1
ATOM 1720 N N . ARG A 1 228 ? 2.585 3.142 -14.035 1.00 93.06 228 ARG A N 1
ATOM 1721 C CA . ARG A 1 228 ? 1.656 2.259 -13.309 1.00 93.06 228 ARG A CA 1
ATOM 1722 C C . ARG A 1 228 ? 2.039 2.091 -11.838 1.00 93.06 228 ARG A C 1
ATOM 1724 O O . ARG A 1 228 ? 1.165 1.923 -10.990 1.00 93.06 228 ARG A O 1
ATOM 1731 N N . CYS A 1 229 ? 3.332 2.172 -11.521 1.00 93.25 229 CYS A N 1
ATOM 1732 C CA . CYS A 1 229 ? 3.857 1.983 -10.171 1.00 93.25 229 CYS A CA 1
ATOM 1733 C C . CYS A 1 229 ? 3.301 3.007 -9.160 1.00 93.25 229 CYS A C 1
ATOM 1735 O O . CYS A 1 229 ? 3.526 4.210 -9.277 1.00 93.25 229 CYS A O 1
ATOM 1737 N N . ILE A 1 230 ? 2.675 2.515 -8.088 1.00 94.12 230 ILE A N 1
ATOM 1738 C CA . ILE A 1 230 ? 2.105 3.337 -7.002 1.00 94.12 230 ILE A CA 1
ATOM 1739 C C . ILE A 1 230 ? 3.074 3.599 -5.839 1.00 94.12 230 ILE A C 1
ATOM 1741 O O . ILE A 1 230 ? 2.653 4.011 -4.762 1.00 94.12 230 ILE A O 1
ATOM 1745 N N . LEU A 1 231 ? 4.369 3.312 -6.019 1.00 94.06 231 LEU A N 1
ATOM 1746 C CA . LEU A 1 231 ? 5.410 3.502 -4.997 1.00 94.06 231 LEU A CA 1
ATOM 1747 C C . LEU A 1 231 ? 5.066 2.832 -3.652 1.00 94.06 231 LEU A C 1
ATOM 1749 O O . LEU A 1 231 ? 5.212 3.410 -2.580 1.00 94.06 231 LEU A O 1
ATOM 1753 N N . CYS A 1 232 ? 4.610 1.578 -3.699 1.00 93.88 232 CYS A N 1
ATOM 1754 C CA . CYS A 1 232 ? 4.300 0.801 -2.495 1.00 93.88 232 CYS A CA 1
ATOM 1755 C C . CYS A 1 232 ? 5.549 0.239 -1.786 1.00 93.88 232 CYS A C 1
ATOM 1757 O O . CYS A 1 232 ? 5.431 -0.264 -0.670 1.00 93.88 232 CYS A O 1
ATOM 1759 N N . TYR A 1 233 ? 6.722 0.308 -2.431 1.00 94.06 233 TYR A N 1
ATOM 1760 C CA . TYR A 1 233 ? 8.015 -0.204 -1.951 1.00 94.06 233 TYR A CA 1
ATOM 1761 C C . TYR A 1 233 ? 8.069 -1.720 -1.678 1.00 94.06 233 TYR A C 1
ATOM 1763 O O . TYR A 1 233 ? 9.013 -2.196 -1.054 1.00 94.06 233 TYR A O 1
ATOM 1771 N N . ARG A 1 234 ? 7.103 -2.524 -2.152 1.00 94.62 234 ARG A N 1
ATOM 1772 C CA . ARG A 1 234 ? 7.169 -3.992 -1.990 1.00 94.62 234 ARG A CA 1
ATOM 1773 C C . ARG A 1 234 ? 8.362 -4.595 -2.730 1.00 94.62 234 ARG A C 1
ATOM 1775 O O . ARG A 1 234 ? 9.083 -5.398 -2.155 1.00 94.62 234 ARG A O 1
ATOM 1782 N N . CYS A 1 235 ? 8.608 -4.170 -3.966 1.00 93.62 235 CYS A N 1
ATOM 1783 C CA . CYS A 1 235 ? 9.718 -4.680 -4.772 1.00 93.62 235 CYS A CA 1
ATOM 1784 C C . CYS A 1 235 ? 11.098 -4.341 -4.184 1.00 93.62 235 CYS A C 1
ATOM 1786 O O . CYS A 1 235 ? 11.950 -5.219 -4.108 1.00 93.62 235 CYS A O 1
ATOM 1788 N N . THR A 1 236 ? 11.303 -3.107 -3.710 1.00 93.50 236 THR A N 1
ATOM 1789 C CA . THR A 1 236 ? 12.575 -2.692 -3.094 1.00 93.50 236 THR A CA 1
ATOM 1790 C C . THR A 1 236 ? 12.812 -3.447 -1.793 1.00 93.50 236 THR A C 1
ATOM 1792 O O . THR A 1 236 ? 13.897 -3.959 -1.564 1.00 93.50 236 THR A O 1
ATOM 1795 N N . ARG A 1 237 ? 11.767 -3.628 -0.978 1.00 93.19 237 ARG A N 1
ATOM 1796 C CA . ARG A 1 237 ? 11.864 -4.427 0.247 1.00 93.19 237 ARG A CA 1
ATOM 1797 C C . ARG A 1 237 ? 12.165 -5.890 -0.029 1.00 93.19 237 ARG A C 1
ATOM 1799 O O . ARG A 1 237 ? 12.935 -6.484 0.703 1.00 93.19 237 ARG A O 1
ATOM 1806 N N . PHE A 1 238 ? 11.565 -6.474 -1.062 1.00 94.00 238 PHE A N 1
ATOM 1807 C CA . PHE A 1 238 ? 11.868 -7.848 -1.452 1.00 94.00 238 PHE A CA 1
ATOM 1808 C C . PHE A 1 238 ? 13.333 -7.998 -1.874 1.00 94.00 238 PHE A C 1
ATOM 1810 O O . PHE A 1 238 ? 14.007 -8.918 -1.417 1.00 94.00 238 PHE A O 1
ATOM 1817 N N . SER A 1 239 ? 13.823 -7.058 -2.683 1.00 92.50 239 SER A N 1
ATOM 1818 C CA . SER A 1 239 ? 15.224 -6.963 -3.103 1.00 92.50 239 SER A CA 1
ATOM 1819 C C . SER A 1 239 ? 16.180 -6.811 -1.909 1.00 92.50 239 SER A C 1
ATOM 1821 O O . SER A 1 239 ? 17.231 -7.444 -1.884 1.00 92.50 239 SER A O 1
ATOM 1823 N N . GLU A 1 240 ? 15.798 -6.050 -0.880 1.00 91.19 240 GLU A N 1
ATOM 1824 C CA . GLU A 1 240 ? 16.605 -5.839 0.329 1.00 91.19 240 GLU A CA 1
ATOM 1825 C C . GLU A 1 240 ? 16.563 -7.011 1.323 1.00 91.19 240 GLU A C 1
ATOM 1827 O O . GLU A 1 240 ? 17.605 -7.386 1.853 1.00 91.19 240 GLU A O 1
ATOM 1832 N N . SER A 1 241 ? 15.383 -7.566 1.626 1.00 89.75 241 SER A N 1
ATOM 1833 C CA . SER A 1 241 ? 15.204 -8.490 2.758 1.00 89.75 241 SER A CA 1
ATOM 1834 C C . SER A 1 241 ? 15.056 -9.960 2.387 1.00 89.75 241 SER A C 1
ATOM 1836 O O . SER A 1 241 ? 15.294 -10.809 3.240 1.00 89.75 241 SER A O 1
ATOM 1838 N N . VAL A 1 242 ? 14.612 -10.273 1.166 1.00 91.06 242 VAL A N 1
ATOM 1839 C CA . VAL A 1 242 ? 14.339 -11.659 0.748 1.00 91.06 242 VAL A CA 1
ATOM 1840 C C . VAL A 1 242 ? 15.363 -12.133 -0.273 1.00 91.06 242 VAL A C 1
ATOM 1842 O O . VAL A 1 242 ? 15.953 -13.192 -0.089 1.00 91.06 242 VAL A O 1
ATOM 1845 N N . ALA A 1 243 ? 15.565 -11.365 -1.345 1.00 90.81 243 ALA A N 1
ATOM 1846 C CA . ALA A 1 243 ? 16.585 -11.670 -2.345 1.00 90.81 243 ALA A CA 1
ATOM 1847 C C . ALA A 1 243 ? 17.992 -11.253 -1.882 1.00 90.81 243 ALA A C 1
ATOM 1849 O O . ALA A 1 243 ? 18.973 -11.816 -2.354 1.00 90.81 243 ALA A O 1
ATOM 1850 N N . GLU A 1 244 ? 18.083 -10.289 -0.954 1.00 90.81 244 GLU A N 1
ATOM 1851 C CA . GLU A 1 244 ? 19.340 -9.718 -0.440 1.00 90.81 244 GLU A CA 1
ATOM 1852 C C . GLU A 1 244 ? 20.282 -9.217 -1.559 1.00 90.81 244 GLU A C 1
ATOM 1854 O O . GLU A 1 244 ? 21.502 -9.165 -1.399 1.00 90.81 244 GLU A O 1
ATOM 1859 N N . ASP A 1 245 ? 19.713 -8.830 -2.705 1.00 89.25 245 ASP A N 1
ATOM 1860 C CA . ASP A 1 245 ? 20.453 -8.372 -3.881 1.00 89.25 245 ASP A CA 1
ATOM 1861 C C . ASP A 1 245 ? 20.664 -6.844 -3.877 1.00 89.25 245 ASP A C 1
ATOM 1863 O O . ASP A 1 245 ? 21.631 -6.352 -4.462 1.00 89.25 245 ASP A O 1
ATOM 1867 N N . GLY A 1 246 ? 19.780 -6.088 -3.209 1.00 89.88 246 GLY A N 1
ATOM 1868 C CA . GLY A 1 246 ? 19.807 -4.622 -3.143 1.00 89.88 246 GLY A CA 1
ATOM 1869 C C . GLY A 1 246 ?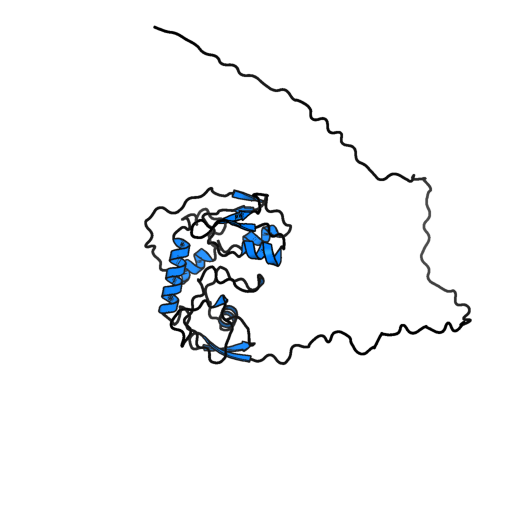 19.761 -3.909 -4.503 1.00 89.88 246 GLY A C 1
ATOM 1870 O O . GLY A 1 246 ? 20.132 -2.738 -4.597 1.00 89.88 246 GLY A O 1
ATOM 1871 N N . GLN A 1 247 ? 19.345 -4.593 -5.572 1.00 91.62 247 GLN A N 1
ATOM 1872 C CA . GLN A 1 247 ? 19.399 -4.063 -6.934 1.00 91.62 247 GLN A CA 1
ATOM 1873 C C . GLN A 1 247 ? 18.190 -3.196 -7.299 1.00 91.62 247 GLN A C 1
ATOM 1875 O O . GLN A 1 247 ? 18.294 -2.402 -8.231 1.00 91.62 247 GLN A O 1
ATOM 1880 N N . LEU A 1 248 ? 17.046 -3.314 -6.614 1.00 92.75 248 LEU A N 1
ATOM 1881 C CA . LEU A 1 248 ? 15.884 -2.449 -6.846 1.00 92.75 248 LEU A CA 1
ATOM 1882 C C . LEU A 1 248 ? 15.823 -1.344 -5.799 1.00 92.75 248 LEU A C 1
ATOM 1884 O O . LEU A 1 248 ? 15.623 -1.599 -4.615 1.00 92.75 248 LEU A O 1
ATOM 1888 N N . VAL A 1 249 ? 15.913 -0.096 -6.255 1.00 93.00 249 VAL A N 1
ATOM 1889 C CA . VAL A 1 249 ? 15.981 1.080 -5.384 1.00 93.00 249 VAL A CA 1
ATOM 1890 C C . VAL A 1 249 ? 14.957 2.136 -5.777 1.00 93.00 249 VAL A C 1
ATOM 1892 O O . VAL A 1 249 ? 14.580 2.288 -6.941 1.00 93.00 249 VAL A O 1
ATOM 1895 N N . ALA A 1 250 ? 14.520 2.919 -4.796 1.00 92.94 250 ALA A N 1
ATOM 1896 C CA . ALA A 1 250 ? 13.749 4.125 -5.054 1.00 92.94 250 ALA A CA 1
ATOM 1897 C C . ALA A 1 250 ? 14.697 5.307 -5.286 1.00 92.94 250 ALA A C 1
ATOM 1899 O O . ALA A 1 250 ? 15.428 5.723 -4.388 1.00 92.94 250 ALA A O 1
ATOM 1900 N N . ARG A 1 251 ? 14.674 5.859 -6.499 1.00 91.19 251 ARG A N 1
ATOM 1901 C CA . ARG A 1 251 ? 15.400 7.078 -6.867 1.00 91.19 251 ARG A CA 1
ATOM 1902 C C . ARG A 1 251 ? 14.504 8.303 -6.694 1.00 91.19 251 ARG A C 1
ATOM 1904 O O . ARG A 1 251 ? 13.280 8.199 -6.765 1.00 91.19 251 ARG A O 1
ATOM 1911 N N . ASN A 1 252 ? 15.136 9.470 -6.554 1.00 91.56 252 ASN A N 1
ATOM 1912 C CA . ASN A 1 252 ? 14.500 10.774 -6.321 1.00 91.56 252 ASN A CA 1
ATOM 1913 C C . ASN A 1 252 ? 13.696 10.851 -5.008 1.00 91.56 252 ASN A C 1
ATOM 1915 O O . ASN A 1 252 ? 13.796 9.987 -4.140 1.00 91.56 252 ASN A O 1
ATOM 1919 N N . ARG A 1 253 ? 12.959 11.955 -4.824 1.00 91.44 253 ARG A N 1
ATOM 1920 C CA . ARG A 1 253 ? 12.113 12.224 -3.653 1.00 91.44 253 ARG A CA 1
ATOM 1921 C C . ARG A 1 253 ? 10.823 12.938 -4.053 1.00 91.44 253 ARG A C 1
ATOM 1923 O O . ARG A 1 253 ? 10.749 13.578 -5.104 1.00 91.44 253 ARG A O 1
ATOM 1930 N N . GLY A 1 254 ? 9.819 12.857 -3.180 1.00 90.12 254 GLY A N 1
ATOM 1931 C CA . GLY A 1 254 ? 8.522 13.506 -3.370 1.00 90.12 254 GLY A CA 1
ATOM 1932 C C . GLY A 1 254 ? 7.774 12.944 -4.577 1.00 90.12 254 GLY A C 1
ATOM 1933 O O . GLY A 1 254 ? 7.829 11.743 -4.842 1.00 90.12 254 GLY A O 1
ATOM 1934 N N . SER A 1 255 ? 7.114 13.813 -5.339 1.00 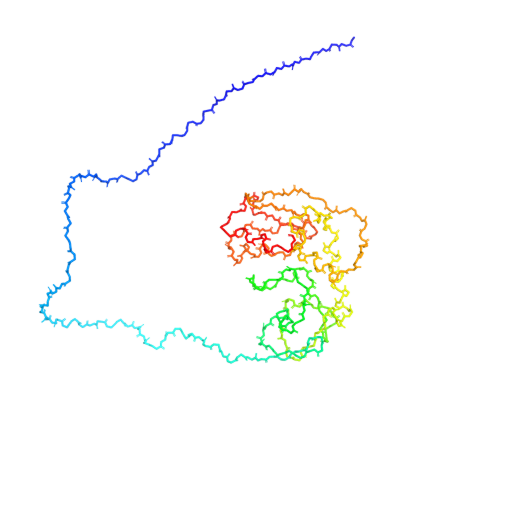85.44 255 SER A N 1
ATOM 1935 C CA . SER A 1 255 ? 6.368 13.418 -6.539 1.00 85.44 255 SER A CA 1
ATOM 1936 C C . SER A 1 255 ? 7.254 12.836 -7.643 1.00 85.44 255 SER A C 1
ATOM 1938 O O . SER A 1 255 ? 6.759 12.078 -8.465 1.00 85.44 255 SER A O 1
ATOM 1940 N N . MET A 1 256 ? 8.558 13.132 -7.660 1.00 88.38 256 MET A N 1
ATOM 1941 C CA . MET A 1 256 ? 9.506 12.617 -8.660 1.00 88.38 256 MET A CA 1
ATOM 1942 C C . MET A 1 256 ? 10.081 11.239 -8.311 1.00 88.38 256 MET A C 1
ATOM 1944 O O . MET A 1 256 ? 10.912 10.729 -9.063 1.00 88.38 256 MET A O 1
ATOM 1948 N N . SER A 1 257 ? 9.671 10.653 -7.181 1.00 91.88 257 SER A N 1
ATOM 1949 C CA . SER A 1 257 ? 10.133 9.333 -6.749 1.00 91.88 257 SER A CA 1
ATOM 1950 C C . SER A 1 257 ? 9.769 8.266 -7.780 1.00 91.88 257 SER A C 1
ATOM 1952 O O . SER A 1 257 ? 8.657 8.257 -8.314 1.00 91.88 257 SER A O 1
ATOM 1954 N N . MET A 1 258 ? 10.709 7.370 -8.062 1.00 91.44 258 MET A N 1
ATOM 1955 C CA . MET A 1 258 ? 10.529 6.288 -9.027 1.00 91.44 258 MET A CA 1
ATOM 1956 C C . MET A 1 258 ? 11.366 5.075 -8.644 1.00 91.44 258 MET A C 1
ATOM 1958 O O . MET A 1 258 ? 12.474 5.220 -8.130 1.00 91.44 258 MET A O 1
ATOM 1962 N N . ILE A 1 259 ? 10.850 3.882 -8.924 1.00 93.00 259 ILE A N 1
ATOM 1963 C CA . ILE A 1 259 ? 11.625 2.650 -8.778 1.00 93.00 259 ILE A CA 1
ATOM 1964 C C . ILE A 1 259 ? 12.545 2.499 -9.991 1.00 93.00 259 ILE A C 1
ATOM 1966 O O . ILE A 1 259 ? 12.126 2.693 -11.135 1.00 93.00 259 ILE A O 1
ATOM 1970 N N . ALA A 1 260 ? 13.806 2.180 -9.735 1.00 92.06 260 ALA A N 1
ATOM 1971 C CA . ALA A 1 260 ? 14.823 1.942 -10.747 1.00 92.06 260 ALA A CA 1
ATOM 1972 C C . ALA A 1 260 ? 15.790 0.854 -10.271 1.00 92.06 260 ALA A C 1
ATOM 1974 O O . ALA A 1 260 ? 15.798 0.487 -9.096 1.00 92.06 260 ALA A O 1
ATOM 1975 N N . THR A 1 261 ? 16.620 0.356 -11.181 1.00 91.88 261 THR A N 1
ATOM 1976 C CA . THR A 1 261 ? 17.725 -0.522 -10.807 1.00 91.88 261 THR A CA 1
ATOM 1977 C C . THR A 1 261 ? 18.881 0.285 -10.212 1.00 91.88 261 THR A C 1
ATOM 1979 O O . THR A 1 261 ? 19.017 1.493 -10.447 1.00 91.88 261 THR A O 1
ATOM 1982 N N . PHE A 1 262 ? 19.708 -0.356 -9.395 1.00 88.12 262 PHE A N 1
ATOM 1983 C CA . PHE A 1 262 ? 20.927 0.228 -8.854 1.00 88.12 262 PHE A CA 1
ATOM 1984 C C . PHE A 1 262 ? 21.934 0.454 -9.991 1.00 88.12 262 PHE A C 1
ATOM 1986 O O . PHE A 1 262 ? 22.116 -0.415 -10.836 1.00 88.12 262 PHE A O 1
ATOM 1993 N N . GLU A 1 263 ? 22.509 1.658 -10.068 1.00 84.19 263 GLU A N 1
ATOM 1994 C CA . GLU A 1 263 ? 23.486 2.061 -11.105 1.00 84.19 263 GLU A CA 1
ATOM 1995 C C . GLU A 1 263 ? 23.046 1.867 -12.576 1.00 84.19 263 GLU A C 1
ATOM 1997 O O . GLU A 1 263 ? 23.872 1.914 -13.478 1.00 84.19 263 GLU A O 1
ATOM 2002 N N . ASP A 1 264 ? 21.740 1.708 -12.835 1.00 82.31 264 ASP A N 1
ATOM 2003 C CA . ASP A 1 264 ? 21.174 1.418 -14.166 1.00 82.31 264 ASP A CA 1
ATOM 2004 C C . ASP A 1 264 ? 21.669 0.084 -14.759 1.00 82.31 264 ASP A C 1
ATOM 2006 O O . ASP A 1 264 ? 21.510 -0.189 -15.950 1.00 82.31 264 ASP A O 1
ATOM 2010 N N . GLU A 1 265 ? 22.201 -0.791 -13.903 1.00 87.06 265 GLU A N 1
ATOM 2011 C CA . GLU A 1 265 ? 22.546 -2.161 -14.253 1.00 87.06 265 GLU A CA 1
ATOM 2012 C C . GLU A 1 265 ? 21.276 -3.020 -14.391 1.00 87.06 265 GLU A C 1
ATOM 2014 O O . GLU A 1 265 ? 20.257 -2.749 -13.740 1.00 87.06 265 GLU A O 1
ATOM 2019 N N . PRO A 1 266 ? 21.288 -4.069 -15.233 1.00 88.81 266 PRO A N 1
ATOM 2020 C CA . PRO A 1 266 ? 20.148 -4.966 -15.362 1.00 88.81 266 PRO A CA 1
ATOM 2021 C C . PRO A 1 266 ? 19.866 -5.720 -14.060 1.00 88.81 266 PRO A C 1
ATOM 2023 O O . PRO A 1 266 ? 20.781 -6.260 -13.440 1.00 88.81 266 PRO A O 1
ATOM 2026 N N . TYR A 1 267 ? 18.586 -5.844 -13.713 1.00 90.50 267 TYR A N 1
ATOM 2027 C CA . TYR A 1 267 ? 18.125 -6.619 -12.569 1.00 90.50 267 TYR A CA 1
ATOM 2028 C C . TYR A 1 267 ? 18.345 -8.116 -12.819 1.00 90.50 267 TYR A C 1
ATOM 2030 O O . TYR A 1 267 ? 17.727 -8.718 -13.708 1.00 90.50 267 TYR A O 1
ATOM 2038 N N . ARG A 1 268 ? 19.270 -8.709 -12.064 1.00 88.19 268 ARG A N 1
ATOM 2039 C CA . ARG A 1 268 ? 19.727 -10.092 -12.214 1.00 88.19 268 ARG A CA 1
ATOM 2040 C C . ARG A 1 268 ? 19.753 -10.767 -10.855 1.00 88.19 268 ARG A C 1
ATOM 2042 O O . ARG A 1 268 ? 20.699 -10.588 -10.091 1.00 88.19 268 ARG A O 1
ATOM 2049 N N . ASP A 1 269 ? 18.747 -11.596 -10.624 1.00 87.19 269 ASP A N 1
ATOM 2050 C CA . ASP A 1 269 ? 18.655 -12.457 -9.451 1.00 87.19 269 ASP A CA 1
ATOM 2051 C C . ASP A 1 269 ? 17.861 -13.737 -9.790 1.00 87.19 269 ASP A C 1
ATOM 2053 O O . ASP A 1 269 ? 16.921 -13.657 -10.597 1.00 87.19 269 ASP A O 1
ATOM 2057 N N . PRO A 1 270 ? 18.193 -14.917 -9.223 1.00 88.44 270 PRO A N 1
ATOM 2058 C CA . PRO A 1 270 ? 17.426 -16.145 -9.440 1.00 88.44 270 PRO A CA 1
ATOM 2059 C C . PRO A 1 270 ? 15.943 -16.038 -9.052 1.00 88.44 270 PRO A C 1
ATOM 2061 O O . PRO A 1 270 ? 15.113 -16.728 -9.641 1.00 88.44 270 PRO A O 1
ATOM 2064 N N . PHE A 1 271 ? 15.601 -15.171 -8.097 1.00 89.62 271 PHE A N 1
ATOM 2065 C CA . PHE A 1 271 ? 14.246 -14.959 -7.585 1.00 89.62 271 PHE A CA 1
ATOM 2066 C C . PHE A 1 271 ? 13.580 -13.689 -8.129 1.00 89.62 271 PHE A C 1
ATOM 2068 O O . PHE A 1 271 ? 12.465 -13.363 -7.716 1.00 89.62 271 PHE A O 1
ATOM 2075 N N . SER A 1 272 ? 14.216 -13.004 -9.085 1.00 88.31 272 SER A N 1
ATOM 2076 C CA . SER A 1 272 ? 13.739 -11.742 -9.671 1.00 88.31 272 SER A CA 1
ATOM 2077 C C . SER A 1 272 ? 12.295 -11.799 -10.191 1.00 88.31 272 SER A C 1
ATOM 2079 O O . SER A 1 272 ? 11.552 -10.830 -10.050 1.00 88.31 272 SER A O 1
ATOM 2081 N N . GLY A 1 273 ? 11.855 -12.941 -10.733 1.00 90.38 273 GLY A N 1
ATOM 2082 C CA . GLY A 1 273 ? 10.487 -13.123 -11.238 1.00 90.38 273 GLY A CA 1
ATOM 2083 C C . GLY A 1 273 ? 9.394 -12.973 -10.172 1.00 90.38 273 GLY A C 1
ATOM 2084 O O . GLY A 1 273 ? 8.297 -12.517 -10.484 1.00 90.38 273 GLY A O 1
ATOM 2085 N N . ASN A 1 274 ? 9.701 -13.255 -8.900 1.00 92.06 274 ASN A N 1
ATOM 2086 C CA . ASN A 1 274 ? 8.738 -13.120 -7.801 1.00 92.06 274 ASN A CA 1
ATOM 2087 C C . ASN A 1 274 ? 8.316 -11.662 -7.561 1.00 92.06 274 ASN A C 1
ATOM 2089 O O . ASN A 1 274 ? 7.275 -11.411 -6.957 1.00 92.06 274 ASN A O 1
ATOM 2093 N N . VAL A 1 275 ? 9.095 -10.690 -8.050 1.00 92.50 275 VAL A N 1
ATOM 2094 C CA . VAL A 1 275 ? 8.756 -9.265 -7.952 1.00 92.50 275 VAL A CA 1
ATOM 2095 C C . VAL A 1 275 ? 7.491 -8.929 -8.752 1.00 92.50 275 VAL A C 1
ATOM 2097 O O . VAL A 1 275 ? 6.740 -8.054 -8.325 1.00 92.50 275 VAL A O 1
ATOM 2100 N N . ILE A 1 276 ? 7.219 -9.631 -9.862 1.00 92.50 276 ILE A N 1
ATOM 2101 C CA . ILE A 1 276 ? 6.004 -9.430 -10.675 1.00 92.50 276 ILE A CA 1
ATOM 2102 C C . ILE A 1 276 ? 4.760 -9.854 -9.885 1.00 92.50 276 ILE A C 1
ATOM 2104 O O . ILE A 1 276 ? 3.791 -9.101 -9.811 1.00 92.50 276 ILE A O 1
ATOM 2108 N N . GLU A 1 277 ? 4.809 -11.023 -9.246 1.00 90.81 277 GLU A N 1
ATOM 2109 C CA . GLU A 1 277 ? 3.719 -11.547 -8.408 1.00 90.81 277 GLU A CA 1
ATOM 2110 C C . GLU A 1 277 ? 3.471 -10.673 -7.178 1.00 90.81 277 GLU A C 1
ATOM 2112 O O . GLU A 1 277 ? 2.340 -10.434 -6.761 1.00 90.81 277 GLU A O 1
ATOM 2117 N N . LEU A 1 278 ? 4.550 -10.150 -6.601 1.00 92.56 278 LEU A N 1
ATOM 2118 C CA . LEU A 1 278 ? 4.489 -9.270 -5.447 1.00 92.56 278 LEU A CA 1
ATOM 2119 C C . LEU A 1 278 ? 3.933 -7.878 -5.789 1.00 92.56 278 LEU A C 1
ATOM 2121 O O . LEU A 1 278 ? 3.457 -7.164 -4.902 1.00 92.56 278 LEU A O 1
ATOM 2125 N N . CYS A 1 279 ? 4.027 -7.446 -7.046 1.00 94.31 279 CYS A N 1
ATOM 2126 C CA . CYS A 1 279 ? 3.605 -6.112 -7.440 1.00 94.31 279 CYS A CA 1
ATOM 2127 C C . CYS A 1 279 ? 2.069 -6.000 -7.410 1.00 94.31 279 CYS A C 1
ATOM 2129 O O . CYS A 1 279 ? 1.387 -6.773 -8.082 1.00 94.31 279 CYS A O 1
ATOM 2131 N N . PRO A 1 280 ? 1.497 -5.036 -6.659 1.00 93.19 280 PRO A N 1
ATOM 2132 C CA . PRO A 1 280 ? 0.047 -4.856 -6.591 1.00 93.19 280 PRO A CA 1
ATOM 2133 C C . PRO A 1 280 ? -0.544 -4.126 -7.812 1.00 93.19 280 PRO A C 1
ATOM 2135 O O . PRO A 1 280 ? -1.739 -3.836 -7.802 1.00 93.19 280 PRO A O 1
ATOM 2138 N N . VAL A 1 281 ? 0.284 -3.753 -8.795 1.00 92.31 281 VAL A N 1
ATOM 2139 C CA . VAL A 1 281 ? -0.071 -2.987 -10.004 1.00 92.31 281 VAL A CA 1
ATOM 2140 C C . VAL A 1 281 ? 0.718 -3.444 -11.214 1.00 92.31 281 VAL A C 1
ATOM 2142 O O . VAL A 1 281 ? 1.834 -3.969 -11.003 1.00 92.31 281 VAL A O 1
#

Secondary structure (DSSP, 8-state):
-------------------------PPP-------------------------------PPTT--TT------PPP-PPEEEEEETTEEEEEETT-BHHHHHHHTT-PPP-SS--GGG-S----S-TTEEEETT-SS-EEGGGPBP-TT-EEE-TTT-HHHHHHHHHHHHHHHTT--S-GGG-TTTTT-HHHHHHHHHS-SS----SPPP---S-EEEETTEEE-TTT-----HHHHHHHHTS----EEEES-GGG-EEEEGGG-----TTTTHHHHH---

Sequence (281 aa):
MESSRRSTSTRTARSQRCRHDRRFRTCPGSKPGHGSAGPVRTDNRSLRAGIRARRRRRRTCPGFDPGHGPRRQFVSAAETVTLTIDGRAVEVLKGTGLVETAAFAGIEIPVFCYEPRLGAPVGACRMCLVEVEGIPKLQAGCTLTAQDGMVVGTGATSEKAAEGQNATLEFILVNHPLDCPVCDKGGECPLQDLTFRYGPGQTRMTFPKRTLDKPIPISPTIALDRERCILCYRCTRFSESVAEDGQLVARNRGSMSMIATFEDEPYRDPFSGNVIELCPV

Radius of gyration: 33.0 Å; chains: 1; bounding box: 68×95×91 Å

pLDDT: mean 75.93, std 25.07, range [25.91, 95.69]

Foldseek 3Di:
DDDDDDDDDDDDDDDDDDDDDDDDDDDDDDDDDDDDDDDDDDDDDDDDDDDDDPPPPPPPDPDDDVPDDPPPPDDPDFDWAWEAELNDIFIDGFFAAQQVRCVVVVHHFQDALDDVVLDQGPCVLLLRFKDWPPDPDTDRRSNDTGHHHIYIYDLVRDVVNLVSNQVSLLVLVLQADPCLVVDPCNPVFSNVVCCVVRYPPDHPRPDDHDDDDPWCQLAPPDTHDFSNASPSCQLQSCCVRPQVPNQWDWDDDDPPTTIAGDVNHRDDGPCNVVSVVSHSD